Protein AF-A0A3D1RRT4-F1 (afdb_monomer_lite)

Sequence (350 aa):
MERELDARLGFDNRVLDKLKAMGFDIILRPGYNTGSNTVYLAEYGKTIRDYNVKYLIFGDTQLNGAPDRLGWIEEPIKKYGLTVGIIETASQLQYIKQKGLDEVMESTGYPINRVYSSTNDEYVTSSQERYYRWVRGTIDRGIRILYVVPFKDQKVNYAENMNNTLAMIKNYHNTMQDKGYDVKAGLPDLSARMPGSAHGLMVSLSLLLGGMLYLIYLLKPNRRVITGLLAAGAIICLGLNLGLHADWSKVYALAAAILYPSFSSLLLLLYLKQNRGKPFLVQLLTSLAIILGINAIGMYTVVTSLADIRYIMNVDVFSGVKVAFLAPLLLFVVNYLCCFAEAGGFKKNL

Radius of gyration: 27.58 Å; chains: 1; bounding box: 69×47×87 Å

Secondary structure (DSSP, 8-state):
------------HHHHHHHHHTTPPPEE-PPP---S--TTHHHHHHHHHHTT--EEE--SSB-TTTTT--HHHHHHHHHHTPEEEEEBPTTSSSB---BTHHHHHHHHT--EEEEEEGGGGTT---HHHHHHHHHHHHHHS---EEEPPPP--TTS-HHHHHHHHHHHHHHHHHHHHHTT--SSSPPP--------HHHHHHHHHHHHHHHHHHHHHHH---HHHHHHHHHHHHHHHHIIIII--S--HHHHHHHHHHHHHHHHHHHHHHHHHHTTTS-HHHHHHHHHHHHHHHHHHHHHHHHHHT-SHHHHTTSS--TTHHHHHHHHHHHHHHHHHHHHGGGTTGGG--

pLDDT: mean 90.31, std 10.64, range [34.91, 98.44]

Foldseek 3Di:
DPPDAPAQLDDDVVVLVVCVVVVDADEDARADGPDPDPPSLLVVLVVCVVRVHAEYEYDDQEDYPFPPPCCSPLVSCQVSVHEYEFEADLVNFAGRHHGNPVVSCVSNLNSYFYEYECVSVLVPQDLVVSLVVVVCCCPVVVHDHYHYDFHDRVVDDRVVSNVSSVVSVVVSVVVCVVVPDDPPDDDDRDDSDDDALVLQLVLQLVLLVLQLVLCCLQPVDDPVVSVVSNVVSNVVSCCVRVVDPDQCLLVSLLSLLQRQLLSLLLVLLLCCLVPVPDDPVVNVVVNCCSNCVSVVVSVVSNCSSQVHPCVSNSVDDNPSVVVSVPNSVVSSVSSNCSSCVVVPPPVPPD

Structure (mmCIF, N/CA/C/O backbone):
data_AF-A0A3D1RRT4-F1
#
_entry.id   AF-A0A3D1RRT4-F1
#
loop_
_atom_site.group_PDB
_atom_site.id
_atom_site.type_symbol
_atom_site.label_atom_id
_atom_site.label_alt_id
_atom_site.label_comp_id
_atom_site.label_asym_id
_atom_site.label_entity_id
_atom_site.label_seq_id
_atom_site.pdbx_PDB_ins_code
_atom_site.Cartn_x
_atom_site.Cartn_y
_atom_site.Cartn_z
_atom_site.occupancy
_atom_site.B_iso_or_equiv
_atom_site.auth_seq_id
_atom_site.auth_comp_id
_atom_site.auth_asym_id
_atom_site.auth_atom_id
_atom_site.pdbx_PDB_model_num
ATOM 1 N N . MET A 1 1 ? 0.093 -5.594 -49.363 1.00 44.16 1 MET A N 1
ATOM 2 C CA . MET A 1 1 ? 0.909 -5.047 -48.262 1.00 44.16 1 MET A CA 1
ATOM 3 C C . MET A 1 1 ? 0.939 -6.130 -47.203 1.00 44.16 1 MET A C 1
ATOM 5 O O . MET A 1 1 ? -0.041 -6.284 -46.482 1.00 44.16 1 MET A O 1
ATOM 9 N N . GLU A 1 2 ? 1.958 -6.989 -47.226 1.00 45.09 2 GLU A N 1
ATOM 10 C CA . GLU A 1 2 ? 2.163 -7.928 -46.122 1.00 45.09 2 GLU A CA 1
ATOM 11 C C . GLU A 1 2 ? 2.348 -7.091 -44.859 1.00 45.09 2 GLU A C 1
ATOM 13 O O . GLU A 1 2 ? 3.160 -6.168 -44.827 1.00 45.09 2 GLU A O 1
ATOM 18 N N . ARG A 1 3 ? 1.507 -7.334 -43.854 1.00 53.16 3 ARG A N 1
ATOM 19 C CA . ARG A 1 3 ? 1.687 -6.743 -42.532 1.00 53.16 3 ARG A CA 1
ATOM 20 C C . ARG A 1 3 ? 2.967 -7.364 -41.987 1.00 53.16 3 ARG A C 1
ATOM 22 O O . ARG A 1 3 ? 2.935 -8.522 -41.579 1.00 53.16 3 ARG A O 1
ATOM 29 N N . GLU A 1 4 ? 4.078 -6.633 -42.032 1.00 54.69 4 GLU A N 1
ATOM 30 C CA . GLU A 1 4 ? 5.276 -7.033 -41.300 1.00 54.69 4 GLU A CA 1
ATOM 31 C C . GLU A 1 4 ? 4.868 -7.261 -39.844 1.00 54.69 4 GLU A C 1
ATOM 33 O O . GLU A 1 4 ? 4.267 -6.398 -39.195 1.00 54.69 4 GLU A O 1
ATOM 38 N N . LEU A 1 5 ? 5.089 -8.483 -39.369 1.00 60.59 5 LEU A N 1
ATOM 39 C CA . LEU A 1 5 ? 4.790 -8.844 -37.998 1.00 60.59 5 LEU A CA 1
ATOM 40 C C . LEU A 1 5 ? 5.834 -8.135 -37.130 1.00 60.59 5 LEU A C 1
ATOM 42 O O . LEU A 1 5 ? 7.018 -8.452 -37.228 1.00 60.59 5 LEU A O 1
ATOM 46 N N . ASP A 1 6 ? 5.410 -7.180 -36.299 1.00 66.31 6 ASP A N 1
ATOM 47 C CA . ASP A 1 6 ? 6.271 -6.541 -35.294 1.00 66.31 6 ASP A CA 1
ATOM 48 C C . ASP A 1 6 ? 6.601 -7.562 -34.190 1.00 66.31 6 ASP A C 1
ATOM 50 O O . ASP A 1 6 ? 5.990 -7.608 -33.119 1.00 66.31 6 ASP A O 1
ATOM 54 N N . ALA A 1 7 ? 7.505 -8.488 -34.513 1.00 74.06 7 ALA A N 1
ATOM 55 C CA . ALA A 1 7 ? 7.893 -9.593 -33.658 1.00 74.06 7 ALA A CA 1
ATOM 56 C C . ALA A 1 7 ? 8.927 -9.108 -32.634 1.00 74.06 7 ALA A C 1
ATOM 58 O O . ALA A 1 7 ? 10.123 -9.003 -32.910 1.00 74.06 7 ALA A O 1
ATOM 59 N N . ARG A 1 8 ? 8.466 -8.849 -31.409 1.00 82.19 8 ARG A N 1
ATOM 60 C CA . ARG A 1 8 ? 9.316 -8.462 -30.274 1.00 82.19 8 ARG A CA 1
ATOM 61 C C . ARG A 1 8 ? 10.072 -9.682 -29.734 1.00 82.19 8 ARG A C 1
ATOM 63 O O . ARG A 1 8 ? 9.626 -10.328 -28.790 1.00 82.19 8 ARG A O 1
ATOM 70 N N . LEU A 1 9 ? 11.180 -10.036 -30.386 1.00 82.38 9 LEU A N 1
ATOM 71 C CA . LEU A 1 9 ? 11.951 -11.268 -30.134 1.00 82.38 9 LEU A CA 1
ATOM 72 C C . LEU A 1 9 ? 13.174 -11.085 -29.218 1.00 82.38 9 LEU A C 1
ATOM 74 O O . LEU A 1 9 ? 13.838 -12.060 -28.888 1.00 82.38 9 LEU A O 1
ATOM 78 N N . GLY A 1 10 ? 13.507 -9.861 -28.813 1.00 86.69 10 GLY A N 1
ATOM 79 C CA . GLY A 1 10 ? 14.697 -9.603 -28.003 1.00 86.69 10 GLY A CA 1
ATOM 80 C C . GLY A 1 10 ? 15.066 -8.127 -27.953 1.00 86.69 10 GLY A C 1
ATOM 81 O O . GLY A 1 10 ? 14.267 -7.264 -28.319 1.00 86.69 10 GLY A O 1
ATOM 82 N N . PHE A 1 11 ? 16.281 -7.845 -27.491 1.00 90.69 11 PHE A N 1
ATOM 83 C CA . PHE A 1 11 ? 16.840 -6.497 -27.410 1.00 90.69 11 PHE A CA 1
ATOM 84 C C . PHE A 1 11 ? 18.007 -6.347 -28.397 1.00 90.69 11 PHE A C 1
ATOM 86 O O . PHE A 1 11 ? 18.765 -7.291 -28.606 1.00 90.69 11 PHE A O 1
ATOM 93 N N . ASP A 1 12 ? 18.170 -5.167 -29.004 1.00 92.19 12 ASP A N 1
ATOM 94 C CA . ASP A 1 12 ? 19.320 -4.893 -29.877 1.00 92.19 12 ASP A CA 1
ATOM 95 C C . ASP A 1 12 ? 20.585 -4.704 -29.026 1.00 92.19 12 ASP A C 1
ATOM 97 O O . ASP A 1 12 ? 20.764 -3.669 -28.376 1.00 92.19 12 ASP A O 1
ATOM 101 N N . ASN A 1 13 ? 21.479 -5.696 -29.055 1.00 91.81 13 ASN A N 1
ATOM 102 C CA . ASN A 1 13 ? 22.731 -5.675 -28.296 1.00 91.81 13 ASN A CA 1
ATOM 103 C C . ASN A 1 13 ? 23.596 -4.450 -28.620 1.00 91.81 13 ASN A C 1
ATOM 105 O O . ASN A 1 13 ? 24.243 -3.924 -27.726 1.00 91.81 13 ASN A O 1
ATOM 109 N N . ARG A 1 14 ? 23.541 -3.904 -29.845 1.00 95.00 14 ARG A N 1
ATOM 110 C CA . ARG A 1 14 ? 24.302 -2.690 -30.195 1.00 95.00 14 ARG A CA 1
ATOM 111 C C . ARG A 1 14 ? 23.820 -1.480 -29.401 1.00 95.00 14 ARG A C 1
ATOM 113 O O . ARG A 1 14 ? 24.618 -0.625 -29.019 1.00 95.00 14 ARG A O 1
ATOM 120 N N . VAL A 1 15 ? 22.511 -1.397 -29.151 1.00 95.06 15 VAL A N 1
ATOM 121 C CA . VAL A 1 15 ? 21.917 -0.334 -28.331 1.00 95.06 15 VAL A CA 1
ATOM 122 C C . VAL A 1 15 ? 22.293 -0.538 -26.868 1.00 95.06 15 VAL A C 1
ATOM 124 O O . VAL A 1 15 ? 22.709 0.418 -26.216 1.00 95.06 15 VAL A O 1
ATOM 127 N N . LEU A 1 16 ? 22.198 -1.771 -26.365 1.00 95.50 16 LEU A N 1
ATOM 128 C CA . LEU A 1 16 ? 22.562 -2.088 -24.984 1.00 95.50 16 LEU A CA 1
ATOM 129 C C . LEU A 1 16 ? 24.049 -1.823 -24.706 1.00 95.50 16 LEU A C 1
ATOM 131 O O . LEU A 1 16 ? 24.376 -1.189 -23.705 1.00 95.50 16 LEU A O 1
ATOM 135 N N . ASP A 1 17 ? 24.939 -2.226 -25.613 1.00 96.38 17 ASP A N 1
ATOM 136 C CA . ASP A 1 17 ? 26.381 -1.981 -25.522 1.00 96.38 17 ASP A CA 1
ATOM 137 C C . ASP A 1 17 ? 26.686 -0.485 -25.505 1.00 96.38 17 ASP A C 1
ATOM 139 O O . ASP A 1 17 ? 27.471 -0.018 -24.680 1.00 96.38 17 ASP A O 1
ATOM 143 N N . LYS A 1 18 ? 26.010 0.292 -26.362 1.00 97.38 18 LYS A N 1
ATOM 144 C CA . LYS A 1 18 ? 26.149 1.750 -26.389 1.00 97.38 18 LYS A CA 1
ATOM 145 C C . LYS A 1 18 ? 25.689 2.389 -25.077 1.00 97.38 18 LYS A C 1
ATOM 147 O O . LYS A 1 18 ? 26.399 3.235 -24.541 1.00 97.38 18 LYS A O 1
ATOM 152 N N . LEU A 1 19 ? 24.532 1.990 -24.546 1.00 95.69 19 LEU A N 1
ATOM 153 C CA . LEU A 1 19 ? 24.009 2.513 -23.278 1.00 95.69 19 LEU A CA 1
ATOM 154 C C . LEU A 1 19 ? 24.929 2.165 -22.102 1.00 95.69 19 LEU A C 1
ATOM 156 O O . LEU A 1 19 ? 25.250 3.040 -21.296 1.00 95.69 19 LEU A O 1
ATOM 160 N N . LYS A 1 20 ? 25.419 0.923 -22.048 1.00 94.12 20 LYS A N 1
ATOM 161 C CA . LYS A 1 20 ? 26.374 0.469 -21.032 1.00 94.12 20 LYS A CA 1
ATOM 162 C C . LYS A 1 20 ? 27.698 1.230 -21.125 1.00 94.12 20 LYS A C 1
ATOM 164 O O . LYS A 1 20 ? 28.212 1.674 -20.103 1.00 94.12 20 LYS A O 1
ATOM 169 N N . ALA A 1 21 ? 28.223 1.447 -22.334 1.00 95.94 21 ALA A N 1
ATOM 170 C CA . ALA A 1 21 ? 29.438 2.236 -22.558 1.00 95.94 21 ALA A CA 1
ATOM 171 C C . ALA A 1 21 ? 29.279 3.711 -22.143 1.00 95.94 21 ALA A C 1
ATOM 173 O O . ALA A 1 21 ? 30.249 4.344 -21.735 1.00 95.94 21 ALA A O 1
ATOM 174 N N . MET A 1 22 ? 28.058 4.250 -22.204 1.00 95.81 22 MET A N 1
ATOM 175 C CA . MET A 1 22 ? 27.717 5.587 -21.705 1.00 95.81 22 MET A CA 1
ATOM 176 C C . MET A 1 22 ? 27.487 5.634 -20.182 1.00 95.81 22 MET A C 1
ATOM 178 O O . MET A 1 22 ? 27.236 6.711 -19.644 1.00 95.81 22 MET A O 1
ATOM 182 N N . GLY A 1 23 ? 27.577 4.497 -19.484 1.00 92.38 23 GLY A N 1
ATOM 183 C CA . GLY A 1 23 ? 27.415 4.405 -18.032 1.00 92.38 23 GLY A CA 1
ATOM 184 C C . GLY A 1 23 ? 25.964 4.379 -17.546 1.00 92.38 23 GLY A C 1
ATOM 185 O O . GLY A 1 23 ? 25.726 4.651 -16.372 1.00 92.38 23 GLY A O 1
ATOM 186 N N . PHE A 1 24 ? 24.993 4.080 -18.417 1.00 92.25 24 PHE A N 1
ATOM 187 C CA . PHE A 1 24 ? 23.599 3.915 -17.998 1.00 92.25 24 PHE A CA 1
ATOM 188 C C . PHE A 1 24 ? 23.357 2.545 -17.362 1.00 92.25 24 PHE A C 1
ATOM 190 O O . PHE A 1 24 ? 23.770 1.516 -17.901 1.00 92.25 24 PHE A O 1
ATOM 197 N N . ASP A 1 25 ? 22.581 2.536 -16.279 1.00 91.62 25 ASP A N 1
ATOM 198 C CA . ASP A 1 25 ? 21.924 1.326 -15.792 1.00 91.62 25 ASP A CA 1
ATOM 199 C C . ASP A 1 25 ? 20.762 0.947 -16.718 1.00 91.62 25 ASP A C 1
ATOM 201 O O . ASP A 1 25 ? 19.970 1.793 -17.145 1.00 91.62 25 ASP A O 1
ATOM 205 N N . ILE A 1 26 ? 20.646 -0.344 -17.024 1.00 94.12 26 ILE A N 1
ATOM 206 C CA . ILE A 1 26 ? 19.655 -0.859 -17.970 1.00 94.12 26 ILE A CA 1
ATOM 207 C C . ILE A 1 26 ? 18.466 -1.447 -17.205 1.00 94.12 26 ILE A C 1
ATOM 209 O O . ILE A 1 26 ? 18.611 -2.370 -16.403 1.00 94.12 26 ILE A O 1
ATOM 213 N N . ILE A 1 27 ? 17.272 -0.935 -17.513 1.00 94.50 27 ILE A N 1
ATOM 214 C CA . ILE A 1 27 ? 15.986 -1.537 -17.143 1.00 94.50 27 ILE A CA 1
ATOM 215 C C . ILE A 1 27 ? 15.430 -2.223 -18.385 1.00 94.50 27 ILE A C 1
ATOM 217 O O . ILE A 1 27 ? 15.179 -1.561 -19.395 1.00 94.50 27 ILE A O 1
ATOM 221 N N . LEU A 1 28 ? 15.225 -3.539 -18.329 1.00 94.62 28 LEU A N 1
ATOM 222 C CA . LEU A 1 28 ? 14.657 -4.252 -19.471 1.00 94.62 28 LEU A CA 1
ATOM 223 C C . LEU A 1 28 ? 13.133 -4.139 -19.473 1.00 94.62 28 LEU A C 1
ATOM 225 O O . LEU A 1 28 ? 12.473 -4.269 -18.440 1.00 94.62 28 LEU A O 1
ATOM 229 N N . ARG A 1 29 ? 12.578 -3.956 -20.673 1.00 93.12 29 ARG A N 1
ATOM 230 C CA . ARG A 1 29 ? 11.135 -3.960 -20.927 1.00 93.12 29 ARG A CA 1
ATOM 231 C C . ARG A 1 29 ? 10.775 -5.025 -21.961 1.00 93.12 29 ARG A C 1
ATOM 233 O O . ARG A 1 29 ? 10.661 -4.688 -23.139 1.00 93.12 29 ARG A O 1
ATOM 240 N N . PRO A 1 30 ? 10.668 -6.309 -21.564 1.00 91.38 30 PRO A N 1
ATOM 241 C CA . PRO A 1 30 ? 10.311 -7.380 -22.487 1.00 91.38 30 PRO A CA 1
ATOM 242 C C . PRO A 1 30 ? 8.947 -7.111 -23.124 1.00 91.38 30 PRO A C 1
ATOM 244 O O . PRO A 1 30 ? 7.989 -6.754 -22.434 1.00 91.38 30 PRO A O 1
ATOM 247 N N . GLY A 1 31 ? 8.882 -7.264 -24.444 1.00 87.12 31 GLY A N 1
ATOM 248 C CA . GLY A 1 31 ? 7.655 -7.103 -25.208 1.00 87.12 31 GLY A CA 1
ATOM 249 C C . GLY A 1 31 ? 6.867 -8.403 -25.307 1.00 87.12 31 GLY A C 1
ATOM 250 O O . GLY A 1 31 ? 7.440 -9.493 -25.320 1.00 87.12 31 GLY A O 1
ATOM 251 N N . TYR A 1 32 ? 5.552 -8.284 -25.416 1.00 88.44 32 TYR A N 1
ATOM 252 C CA . TYR A 1 32 ? 4.673 -9.386 -25.764 1.00 88.44 32 TYR A CA 1
ATOM 253 C C . TYR A 1 32 ? 4.794 -9.738 -27.251 1.00 88.44 32 TYR A C 1
ATOM 255 O O . TYR A 1 32 ? 4.869 -8.857 -28.109 1.00 88.44 32 TYR A O 1
ATOM 263 N N . ASN A 1 33 ? 4.775 -11.034 -27.546 1.00 85.44 33 ASN A N 1
ATOM 264 C CA . ASN A 1 33 ? 4.777 -11.596 -28.884 1.00 85.44 33 ASN A CA 1
ATOM 265 C C . ASN A 1 33 ? 3.659 -12.645 -29.008 1.00 85.44 33 ASN A C 1
ATOM 267 O O . ASN A 1 33 ? 3.463 -13.475 -28.122 1.00 85.44 33 ASN A O 1
ATOM 271 N N . THR A 1 34 ? 2.924 -12.615 -30.119 1.00 81.69 34 THR A N 1
ATOM 272 C CA . THR A 1 34 ? 1.836 -13.561 -30.420 1.00 81.69 34 THR 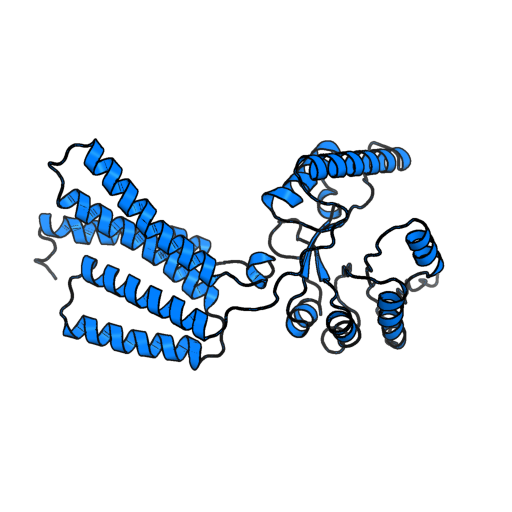A CA 1
ATOM 273 C C . THR A 1 34 ? 2.320 -14.872 -31.048 1.00 81.69 34 THR A C 1
ATOM 275 O O . THR A 1 34 ? 1.517 -15.781 -31.260 1.00 81.69 34 THR A O 1
ATOM 278 N N . GLY A 1 35 ? 3.610 -14.977 -31.372 1.00 79.75 35 GLY A N 1
ATOM 279 C CA . GLY A 1 35 ? 4.213 -16.150 -31.992 1.00 79.75 35 GLY A CA 1
ATOM 280 C C . GLY A 1 35 ? 4.186 -17.389 -31.094 1.00 79.75 35 GLY A C 1
ATOM 281 O O . GLY A 1 35 ? 4.338 -17.312 -29.878 1.00 79.75 35 GLY A O 1
ATOM 282 N N . SER A 1 36 ? 4.036 -18.562 -31.712 1.00 78.56 36 SER A N 1
ATOM 283 C CA . SER A 1 36 ? 4.038 -19.857 -31.016 1.00 78.56 36 SER A CA 1
ATOM 284 C C . SER A 1 36 ? 5.435 -20.329 -30.597 1.00 78.56 36 SER A C 1
ATOM 286 O O . SER A 1 36 ? 5.560 -21.159 -29.697 1.00 78.56 36 SER A O 1
ATOM 288 N N . ASN A 1 37 ? 6.491 -19.816 -31.238 1.00 82.38 37 ASN A N 1
ATOM 289 C CA . ASN A 1 37 ? 7.872 -20.151 -30.908 1.00 82.38 37 ASN A CA 1
ATOM 290 C C . ASN A 1 37 ? 8.365 -19.310 -29.723 1.00 82.38 37 ASN A C 1
ATOM 292 O O . ASN A 1 37 ? 8.536 -18.100 -29.840 1.00 82.38 37 ASN A O 1
ATOM 296 N N . THR A 1 38 ? 8.653 -19.972 -28.605 1.00 83.56 38 THR A N 1
ATOM 297 C CA . THR A 1 38 ? 9.102 -19.342 -27.357 1.00 83.56 38 THR A CA 1
ATOM 298 C C . THR A 1 38 ? 10.594 -19.525 -27.078 1.00 83.56 38 THR A C 1
ATOM 300 O O . THR A 1 38 ? 11.057 -19.145 -26.006 1.00 83.56 38 THR A O 1
ATOM 303 N N . VAL A 1 39 ? 11.368 -20.108 -28.004 1.00 84.69 39 VAL A N 1
ATOM 304 C CA . VAL A 1 39 ? 12.802 -20.404 -27.798 1.00 84.69 39 VAL A CA 1
ATOM 305 C C . VAL A 1 39 ? 13.602 -19.134 -27.496 1.00 84.69 39 VAL A C 1
ATOM 307 O O . VAL A 1 39 ? 14.500 -19.155 -26.657 1.00 84.69 39 VAL A O 1
ATOM 310 N N . TYR A 1 40 ? 13.224 -18.007 -28.105 1.00 87.00 40 TYR A N 1
ATOM 311 C CA . TYR A 1 40 ? 13.874 -16.713 -27.887 1.00 87.00 40 TYR A CA 1
ATOM 312 C C . TYR A 1 40 ? 13.778 -16.215 -26.435 1.00 87.00 40 TYR A C 1
ATOM 314 O O . TYR A 1 40 ? 14.608 -15.418 -26.015 1.00 87.00 40 TYR A O 1
ATOM 322 N N . LEU A 1 41 ? 12.812 -16.686 -25.631 1.00 87.06 41 LEU A N 1
ATOM 323 C CA . LEU A 1 41 ? 12.658 -16.240 -24.240 1.00 87.06 41 LEU A CA 1
ATOM 324 C C . LEU A 1 41 ? 13.885 -16.582 -23.380 1.00 87.06 41 LEU A C 1
ATOM 326 O O . LEU A 1 41 ? 14.183 -15.867 -22.424 1.00 87.06 41 LEU A O 1
ATOM 330 N N . ALA A 1 42 ? 14.631 -17.630 -23.747 1.00 84.56 42 ALA A N 1
ATOM 331 C CA . ALA A 1 42 ? 15.878 -17.995 -23.080 1.00 84.56 42 ALA A CA 1
ATOM 332 C C . ALA A 1 42 ? 16.981 -16.929 -23.248 1.00 84.56 42 ALA A C 1
ATOM 334 O O . ALA A 1 42 ? 17.863 -16.814 -22.392 1.00 84.56 42 ALA A O 1
ATOM 335 N N . GLU A 1 43 ? 16.921 -16.110 -24.306 1.00 87.81 43 GLU A N 1
ATOM 336 C CA . GLU A 1 43 ? 17.870 -15.014 -24.540 1.00 87.81 43 GLU A CA 1
ATOM 337 C C . GLU A 1 43 ? 17.774 -13.944 -23.442 1.00 87.81 43 GLU A C 1
ATOM 339 O O . GLU A 1 43 ? 18.790 -13.363 -23.063 1.00 87.81 43 GLU A O 1
ATOM 344 N N . TYR A 1 44 ? 16.590 -13.724 -22.853 1.00 89.94 44 TYR A N 1
ATOM 345 C CA . TYR A 1 44 ? 16.414 -12.707 -21.814 1.00 89.94 44 TYR A CA 1
ATOM 346 C C . TYR A 1 44 ? 17.285 -12.965 -20.586 1.00 89.94 44 TYR A C 1
ATOM 348 O O . TYR A 1 44 ? 17.901 -12.034 -20.070 1.00 89.94 44 TYR A O 1
ATOM 356 N N . GLY A 1 45 ? 17.404 -14.223 -20.149 1.00 90.44 45 GLY A N 1
ATOM 357 C CA . GLY A 1 45 ? 18.282 -14.588 -19.035 1.00 90.44 45 GLY A CA 1
ATOM 358 C C . GLY A 1 45 ? 19.756 -14.285 -19.326 1.00 90.44 45 GLY A C 1
ATOM 359 O O . GLY A 1 45 ? 20.491 -13.847 -18.438 1.00 90.44 45 GLY A O 1
ATOM 360 N N . LYS A 1 46 ? 20.186 -14.462 -20.583 1.00 91.25 46 LYS A N 1
ATOM 361 C CA . LYS A 1 46 ? 21.527 -14.080 -21.040 1.00 91.25 46 LYS A CA 1
ATOM 362 C C . LYS A 1 46 ? 21.705 -12.562 -20.997 1.00 91.25 46 LYS A C 1
ATOM 364 O O . LYS A 1 46 ? 22.665 -12.105 -20.384 1.00 91.25 46 LYS A O 1
ATOM 369 N N . THR A 1 47 ? 20.769 -11.791 -21.552 1.00 93.69 47 THR A N 1
ATOM 370 C CA . THR A 1 47 ? 20.815 -10.320 -21.510 1.00 93.69 47 THR A CA 1
ATOM 371 C C . THR A 1 47 ? 20.852 -9.798 -20.072 1.00 93.69 47 THR A C 1
ATOM 373 O O . THR A 1 47 ? 21.666 -8.937 -19.752 1.00 93.69 47 THR A O 1
ATOM 376 N N . ILE A 1 48 ? 20.025 -10.347 -19.178 1.00 94.94 48 ILE A N 1
ATOM 377 C CA . ILE A 1 48 ? 19.991 -9.949 -17.764 1.00 94.94 48 ILE A CA 1
ATOM 378 C C . ILE A 1 48 ? 21.376 -10.082 -17.128 1.00 94.94 48 ILE A C 1
ATOM 380 O O . ILE A 1 48 ? 21.863 -9.144 -16.497 1.00 94.94 48 ILE A O 1
ATOM 384 N N . ARG A 1 49 ? 22.035 -11.225 -17.339 1.00 93.94 49 ARG A N 1
ATOM 385 C CA . ARG A 1 49 ? 23.370 -11.493 -16.804 1.00 93.94 49 ARG A CA 1
ATOM 386 C C . ARG A 1 49 ? 24.438 -10.602 -17.442 1.00 93.94 49 ARG A C 1
ATOM 388 O O . ARG A 1 49 ? 25.205 -9.968 -16.725 1.00 93.94 49 ARG A O 1
ATOM 395 N N . ASP A 1 50 ? 24.500 -10.556 -18.770 1.00 94.12 50 ASP A N 1
ATOM 396 C CA . ASP A 1 50 ? 25.594 -9.905 -19.504 1.00 94.12 50 ASP A CA 1
ATOM 397 C C . ASP A 1 50 ? 25.582 -8.368 -19.305 1.00 94.12 50 ASP A C 1
ATOM 399 O O . ASP A 1 50 ? 26.630 -7.705 -19.300 1.00 94.12 50 ASP A O 1
ATOM 403 N N . TYR A 1 51 ? 24.399 -7.795 -19.052 1.00 94.69 51 TYR A N 1
ATOM 404 C CA . TYR A 1 51 ? 24.204 -6.366 -18.784 1.00 94.69 51 TYR A CA 1
ATOM 405 C C . TYR A 1 51 ? 23.975 -6.023 -17.304 1.00 94.69 51 TYR A C 1
ATOM 407 O O . TYR A 1 51 ? 23.764 -4.853 -16.999 1.00 94.69 51 TYR A O 1
ATOM 415 N N . ASN A 1 52 ? 24.076 -6.995 -16.386 1.00 93.31 52 ASN A N 1
ATOM 416 C CA . ASN A 1 52 ? 23.859 -6.806 -14.942 1.00 93.31 52 ASN A CA 1
ATOM 417 C C . ASN A 1 52 ? 22.534 -6.083 -14.627 1.00 93.31 52 ASN A C 1
ATOM 419 O O . ASN A 1 52 ? 22.480 -5.130 -13.846 1.00 93.31 52 ASN A O 1
ATOM 423 N N . VAL A 1 53 ? 21.466 -6.508 -15.300 1.00 95.06 53 VAL A N 1
ATOM 424 C CA . VAL A 1 53 ? 20.136 -5.911 -15.165 1.00 95.06 53 VAL A CA 1
ATOM 425 C C . VAL A 1 53 ? 19.597 -6.215 -13.779 1.00 95.06 53 VAL A C 1
ATOM 427 O O . VAL A 1 53 ? 19.623 -7.361 -13.342 1.00 95.06 53 VAL A O 1
ATOM 430 N N . LYS A 1 54 ? 19.067 -5.188 -13.114 1.00 93.56 54 LYS A N 1
ATOM 431 C CA . LYS A 1 54 ? 18.459 -5.302 -11.779 1.00 93.56 54 LYS A CA 1
ATOM 432 C C . LYS A 1 54 ? 16.945 -5.137 -11.797 1.00 93.56 54 LYS A C 1
ATOM 434 O O . LYS A 1 54 ? 16.269 -5.580 -10.875 1.00 93.56 54 LYS A O 1
ATOM 439 N N . TYR A 1 55 ? 16.410 -4.493 -12.834 1.00 94.69 55 TYR A N 1
ATOM 440 C CA . TYR A 1 55 ? 15.018 -4.058 -12.877 1.00 94.69 55 TYR A CA 1
ATOM 441 C C . TYR A 1 55 ? 14.341 -4.472 -14.182 1.00 94.69 55 TYR A C 1
ATOM 443 O O . TYR A 1 55 ? 14.927 -4.375 -15.264 1.00 94.69 55 TYR A O 1
ATOM 451 N N . LEU A 1 56 ? 13.082 -4.887 -14.071 1.00 95.12 56 LEU A N 1
ATOM 452 C CA . LEU A 1 56 ? 12.223 -5.275 -15.187 1.00 95.12 56 LEU A CA 1
ATOM 453 C C . LEU A 1 56 ? 10.946 -4.444 -15.164 1.00 95.12 56 LEU A C 1
ATOM 455 O O . LEU A 1 56 ? 10.383 -4.242 -14.100 1.00 95.12 56 LEU A O 1
ATOM 459 N N . ILE A 1 57 ? 10.448 -3.992 -16.310 1.00 95.12 57 ILE A N 1
ATOM 460 C CA . ILE A 1 57 ? 9.119 -3.368 -16.409 1.00 95.12 57 ILE A CA 1
ATOM 461 C C . ILE A 1 57 ? 8.385 -4.027 -17.565 1.00 95.12 57 ILE A C 1
ATOM 463 O O . ILE A 1 57 ? 8.876 -3.996 -18.685 1.00 95.12 57 ILE A O 1
ATOM 467 N N . PHE A 1 58 ? 7.199 -4.583 -17.344 1.00 92.81 58 PHE A N 1
ATOM 468 C CA . PHE A 1 58 ? 6.395 -5.121 -18.442 1.00 92.81 58 PHE A CA 1
ATOM 469 C C . PHE A 1 58 ? 5.474 -4.036 -18.988 1.00 92.81 58 PHE A C 1
ATOM 471 O O . PHE A 1 58 ? 4.858 -3.280 -18.239 1.00 92.81 58 PHE A O 1
ATOM 478 N N . GLY A 1 59 ? 5.417 -3.913 -20.313 1.00 78.44 59 GLY A N 1
ATOM 479 C CA . GLY A 1 59 ? 4.725 -2.804 -20.969 1.00 78.44 59 GLY A CA 1
ATOM 480 C C . GLY A 1 59 ? 3.405 -3.146 -21.642 1.00 78.44 59 GLY A C 1
ATOM 481 O O . GLY A 1 59 ? 2.655 -2.229 -21.961 1.00 78.44 59 GLY A O 1
ATOM 482 N N . ASP A 1 60 ? 3.157 -4.427 -21.892 1.00 85.38 60 ASP A N 1
ATOM 483 C CA . ASP A 1 60 ? 2.038 -4.905 -22.701 1.00 85.38 60 ASP A CA 1
ATOM 484 C C . ASP A 1 60 ? 0.921 -5.475 -21.820 1.00 85.38 60 ASP A C 1
ATOM 486 O O . ASP A 1 60 ? 1.054 -5.566 -20.605 1.00 85.38 60 ASP A O 1
ATOM 490 N N . THR A 1 61 ? -0.208 -5.854 -22.412 1.00 88.38 61 THR A N 1
ATOM 491 C CA . THR A 1 61 ? -1.377 -6.360 -21.669 1.00 88.38 61 THR A CA 1
ATOM 492 C C . THR A 1 61 ? -1.181 -7.766 -21.091 1.00 88.38 61 THR A C 1
ATOM 494 O O . THR A 1 61 ? -1.986 -8.211 -20.272 1.00 88.38 61 THR A O 1
ATOM 497 N N . GLN A 1 62 ? -0.130 -8.479 -21.502 1.00 91.69 62 GLN A N 1
ATOM 498 C CA . GLN A 1 62 ? 0.180 -9.829 -21.041 1.00 91.69 62 GLN A CA 1
ATOM 499 C C . GLN A 1 62 ? 1.663 -10.168 -21.188 1.00 91.69 62 GLN A C 1
ATOM 501 O O . GLN A 1 62 ? 2.356 -9.614 -22.042 1.00 91.69 62 GLN A O 1
ATOM 506 N N . LEU A 1 63 ? 2.131 -11.113 -20.376 1.00 92.50 63 LEU A N 1
ATOM 507 C CA . LEU A 1 63 ? 3.464 -11.696 -20.486 1.00 92.50 63 LEU A CA 1
ATOM 508 C C . LEU A 1 63 ? 3.468 -12.843 -21.508 1.00 92.50 63 LEU A C 1
ATOM 510 O O . LEU A 1 63 ? 2.459 -13.517 -21.734 1.00 92.50 63 LEU A O 1
ATOM 514 N N . ASN A 1 64 ? 4.627 -13.095 -22.119 1.00 89.88 64 ASN A N 1
ATOM 515 C CA . ASN A 1 64 ? 4.801 -14.247 -23.003 1.00 89.88 64 ASN A CA 1
ATOM 516 C C . ASN A 1 64 ? 4.599 -15.552 -22.223 1.00 89.88 64 ASN A C 1
ATOM 518 O O . ASN A 1 64 ? 5.140 -15.711 -21.130 1.00 89.88 64 ASN A O 1
ATOM 522 N N . GLY A 1 65 ? 3.822 -16.477 -22.791 1.00 87.25 65 GLY A N 1
ATOM 523 C CA . GLY A 1 65 ? 3.512 -17.764 -22.163 1.00 87.25 65 GLY A CA 1
ATOM 524 C C . GLY A 1 65 ? 2.453 -17.717 -21.055 1.00 87.25 65 GLY A C 1
ATOM 525 O O . GLY A 1 65 ? 2.149 -18.761 -20.487 1.00 87.25 65 GLY A O 1
ATOM 526 N N . ALA A 1 66 ? 1.866 -16.554 -20.754 1.00 88.75 66 ALA A N 1
ATOM 527 C CA . ALA A 1 66 ? 0.900 -16.425 -19.668 1.00 88.75 66 ALA A CA 1
ATOM 528 C C . ALA A 1 66 ? -0.432 -17.178 -19.925 1.00 88.75 66 ALA A C 1
ATOM 530 O O . ALA A 1 66 ? -1.001 -17.081 -21.022 1.00 88.75 66 ALA A O 1
ATOM 531 N N . PRO A 1 67 ? -1.011 -17.830 -18.898 1.00 82.00 67 PRO A N 1
ATOM 532 C CA . PRO A 1 67 ? -0.534 -17.874 -17.509 1.00 82.00 67 PRO A CA 1
ATOM 533 C C . PRO A 1 67 ? 0.406 -19.060 -17.213 1.00 82.00 67 PRO A C 1
ATOM 535 O O . PRO A 1 67 ? 1.072 -19.066 -16.189 1.00 82.00 67 PRO A O 1
ATOM 538 N N . ASP A 1 68 ? 0.501 -20.047 -18.107 1.00 84.88 68 ASP A N 1
ATOM 539 C CA . ASP A 1 68 ? 1.019 -21.377 -17.752 1.00 84.88 68 ASP A CA 1
ATOM 540 C C . ASP A 1 68 ? 2.542 -21.542 -17.902 1.00 84.88 68 ASP A C 1
ATOM 542 O O . ASP A 1 68 ? 3.131 -22.479 -17.365 1.00 84.88 68 ASP A O 1
ATOM 546 N N . ARG A 1 69 ? 3.204 -20.681 -18.682 1.00 89.25 69 ARG A N 1
ATOM 547 C CA . ARG A 1 69 ? 4.626 -20.815 -19.047 1.00 89.25 69 ARG A CA 1
ATOM 548 C C . ARG A 1 69 ? 5.398 -19.549 -18.712 1.00 89.25 69 ARG A C 1
ATOM 550 O O . ARG A 1 69 ? 5.843 -18.831 -19.604 1.00 89.25 69 ARG A O 1
ATOM 557 N N . LEU A 1 70 ? 5.563 -19.294 -17.418 1.00 93.50 70 LEU A N 1
ATOM 558 C CA . LEU A 1 70 ? 6.227 -18.096 -16.889 1.00 93.50 70 LEU A CA 1
ATOM 559 C C . LEU A 1 70 ? 7.651 -18.358 -16.368 1.00 93.50 70 LEU A C 1
ATOM 561 O O . LEU A 1 70 ? 8.394 -17.410 -16.124 1.00 93.50 70 LEU A O 1
ATOM 565 N N . GLY A 1 71 ? 8.090 -19.623 -16.311 1.00 92.44 71 GLY A N 1
ATOM 566 C CA . GLY A 1 71 ? 9.421 -20.007 -15.816 1.00 92.44 71 GLY A CA 1
ATOM 567 C C . GLY A 1 71 ? 10.588 -19.272 -16.488 1.00 92.44 71 GLY A C 1
ATOM 568 O O . GLY A 1 71 ? 11.580 -18.963 -15.834 1.00 92.44 71 GLY A O 1
ATOM 569 N N . TRP A 1 72 ? 10.431 -18.883 -17.760 1.00 92.00 72 TRP A N 1
ATOM 570 C CA . TRP A 1 72 ? 11.435 -18.107 -18.499 1.00 92.00 72 TRP A CA 1
ATOM 571 C C . TRP A 1 72 ? 11.802 -16.774 -17.831 1.00 92.00 72 TRP A C 1
ATOM 573 O O . TRP A 1 72 ? 12.898 -16.273 -18.071 1.00 92.00 72 TRP A O 1
ATOM 583 N N . ILE A 1 73 ? 10.906 -16.199 -17.020 1.00 94.19 73 ILE A N 1
ATOM 584 C CA . ILE A 1 73 ? 11.144 -14.947 -16.295 1.00 94.19 73 ILE A CA 1
ATOM 585 C C . ILE A 1 73 ? 11.165 -15.128 -14.780 1.00 94.19 73 ILE A C 1
ATOM 587 O O . ILE A 1 73 ? 11.958 -14.470 -14.109 1.00 94.19 73 ILE A O 1
ATOM 591 N N . GLU A 1 74 ? 10.384 -16.066 -14.240 1.00 95.12 74 GLU A N 1
ATOM 592 C CA . GLU A 1 74 ? 10.393 -16.387 -12.808 1.00 95.12 74 GLU A CA 1
ATOM 593 C C . GLU A 1 74 ? 11.765 -16.890 -12.342 1.00 95.12 74 GLU A C 1
ATOM 595 O O . GLU A 1 74 ? 12.248 -16.485 -11.281 1.00 95.12 74 GLU A O 1
ATOM 600 N N . GLU A 1 75 ? 12.417 -17.744 -13.140 1.00 94.50 75 GLU A N 1
ATOM 601 C CA . GLU A 1 75 ? 13.743 -18.274 -12.820 1.00 94.50 75 GLU A CA 1
ATOM 602 C C . GLU A 1 75 ? 14.813 -17.168 -12.802 1.00 94.50 75 GLU A C 1
ATOM 604 O O . GLU A 1 75 ? 15.501 -17.051 -11.783 1.00 94.50 75 GLU A O 1
ATOM 609 N N . PRO A 1 76 ? 14.961 -16.307 -13.838 1.00 94.25 76 PRO A N 1
ATOM 610 C CA . PRO A 1 76 ? 15.861 -15.159 -13.763 1.00 94.25 76 PRO A CA 1
ATOM 611 C C . PRO A 1 76 ? 15.576 -14.209 -12.601 1.00 94.25 76 PRO A C 1
ATOM 613 O O . PRO A 1 76 ? 16.531 -13.756 -11.973 1.00 94.25 76 PRO A O 1
ATOM 616 N N . ILE A 1 77 ? 14.305 -13.922 -12.289 1.00 94.62 77 ILE A N 1
ATOM 617 C CA . ILE A 1 77 ? 13.950 -13.040 -11.165 1.00 94.62 77 ILE A CA 1
ATOM 618 C C . ILE A 1 77 ? 14.521 -13.592 -9.858 1.00 94.62 77 ILE A C 1
ATOM 620 O O . ILE A 1 77 ? 15.237 -12.878 -9.157 1.00 94.62 77 ILE A O 1
ATOM 624 N N . LYS A 1 78 ? 14.277 -14.875 -9.569 1.00 93.38 78 LYS A N 1
ATOM 625 C CA . LYS A 1 78 ? 14.781 -15.541 -8.357 1.00 93.38 78 LYS A CA 1
ATOM 626 C C . LYS A 1 78 ? 16.302 -15.658 -8.353 1.00 93.38 78 LYS A C 1
ATOM 628 O O . LYS A 1 78 ? 16.940 -15.420 -7.334 1.00 93.38 78 LYS A O 1
ATOM 633 N N . LYS A 1 79 ? 16.887 -16.035 -9.491 1.00 93.81 79 LYS A N 1
ATOM 634 C CA . LYS A 1 79 ? 18.322 -16.312 -9.620 1.00 93.81 79 LYS A CA 1
ATOM 635 C C . LYS A 1 79 ? 19.183 -15.057 -9.509 1.00 93.81 79 LYS A C 1
ATOM 637 O O . LYS A 1 79 ? 20.271 -15.126 -8.945 1.00 93.81 79 LYS A O 1
ATOM 642 N N . TYR A 1 80 ? 18.727 -13.947 -10.085 1.00 93.19 80 TYR A N 1
ATOM 643 C CA . TYR A 1 80 ? 19.489 -12.700 -10.162 1.00 93.19 80 TYR A CA 1
ATOM 644 C C . TYR A 1 80 ? 18.983 -11.616 -9.199 1.00 93.19 80 TYR A C 1
ATOM 646 O O . TYR A 1 80 ? 19.566 -10.537 -9.166 1.00 93.19 80 TYR A O 1
ATOM 654 N N . GLY A 1 81 ? 17.936 -11.891 -8.409 1.00 91.38 81 GLY A N 1
ATOM 655 C CA . GLY A 1 81 ? 17.386 -10.940 -7.437 1.00 91.38 81 GLY A CA 1
ATOM 656 C C . GLY A 1 81 ? 16.791 -9.700 -8.104 1.00 91.38 81 GLY A C 1
ATOM 657 O O . GLY A 1 81 ? 17.064 -8.577 -7.688 1.00 91.38 81 GLY A O 1
ATOM 658 N N . LEU A 1 82 ? 16.037 -9.892 -9.189 1.00 94.00 82 LEU A N 1
ATOM 659 C CA . LEU A 1 82 ? 15.496 -8.783 -9.979 1.00 94.00 82 LEU A CA 1
ATOM 660 C C . LEU A 1 82 ? 14.285 -8.158 -9.296 1.00 94.00 82 LEU A C 1
ATOM 662 O O . LEU A 1 82 ? 13.431 -8.873 -8.779 1.00 94.00 82 LEU A O 1
ATOM 666 N N . THR A 1 83 ? 14.147 -6.837 -9.403 1.00 94.31 83 THR A N 1
ATOM 667 C CA . THR A 1 83 ? 12.922 -6.140 -9.003 1.00 94.31 83 THR A CA 1
ATOM 668 C C . THR A 1 83 ? 12.018 -5.872 -10.206 1.00 94.31 83 THR A C 1
ATOM 670 O O . THR A 1 83 ? 12.431 -5.267 -11.199 1.00 94.31 83 THR A O 1
ATOM 673 N N . VAL A 1 84 ? 10.755 -6.277 -10.108 1.00 95.06 84 VAL A N 1
ATOM 674 C CA . VAL A 1 84 ? 9.726 -6.049 -11.123 1.00 95.06 84 VAL A CA 1
ATOM 675 C C . VAL A 1 84 ? 8.985 -4.743 -10.838 1.00 95.06 84 VAL A C 1
ATOM 677 O O . VAL A 1 84 ? 8.316 -4.564 -9.823 1.00 95.06 84 VAL A O 1
ATOM 680 N N . GLY A 1 85 ? 9.099 -3.801 -11.760 1.00 94.94 85 GLY A N 1
ATOM 681 C CA . GLY A 1 85 ? 8.373 -2.548 -11.762 1.00 94.94 85 GLY A CA 1
ATOM 682 C C . GLY A 1 85 ? 6.916 -2.736 -12.182 1.00 94.94 85 GLY A C 1
ATOM 683 O O . GLY A 1 85 ? 6.644 -3.085 -13.331 1.00 94.94 85 GLY A O 1
ATOM 684 N N . ILE A 1 86 ? 5.984 -2.437 -11.278 1.00 94.88 86 ILE A N 1
ATOM 685 C CA . ILE A 1 86 ? 4.541 -2.437 -11.537 1.00 94.88 86 ILE A CA 1
ATOM 686 C C . ILE A 1 86 ? 4.058 -1.023 -11.872 1.00 94.88 86 ILE A C 1
ATOM 688 O O . ILE A 1 86 ? 4.230 -0.086 -11.091 1.00 94.88 86 ILE A O 1
ATOM 692 N N . ILE A 1 87 ? 3.475 -0.847 -13.059 1.00 94.62 87 ILE A N 1
ATOM 693 C CA . ILE A 1 87 ? 3.033 0.470 -13.538 1.00 94.62 87 ILE A CA 1
ATOM 694 C C . ILE A 1 87 ? 1.732 0.856 -12.846 1.00 94.62 87 ILE A C 1
ATOM 696 O O . ILE A 1 87 ? 0.745 0.133 -12.943 1.00 94.62 87 ILE A O 1
ATOM 700 N N . GLU A 1 88 ? 1.711 2.007 -12.178 1.00 92.62 88 GLU A N 1
ATOM 701 C CA . GLU A 1 88 ? 0.493 2.532 -11.563 1.00 92.62 88 GLU A CA 1
ATOM 702 C C . GLU A 1 88 ? -0.598 2.828 -12.596 1.00 92.62 88 GLU A C 1
ATOM 704 O O . GLU A 1 88 ? -0.337 3.306 -13.705 1.00 92.62 88 GLU A O 1
ATOM 709 N N . THR A 1 89 ? -1.850 2.624 -12.191 1.00 87.44 89 THR A N 1
ATOM 710 C CA . THR A 1 89 ? -3.000 3.083 -12.975 1.00 87.44 89 THR A CA 1
ATOM 711 C C . THR A 1 89 ? -3.075 4.614 -13.004 1.00 87.44 89 THR A C 1
ATOM 713 O O . THR A 1 89 ? -2.558 5.310 -12.126 1.00 87.44 89 THR A O 1
ATOM 716 N N . ALA A 1 90 ? -3.791 5.166 -13.987 1.00 82.81 90 ALA A N 1
ATOM 717 C CA . ALA A 1 90 ? -4.042 6.607 -14.052 1.00 82.81 90 ALA A CA 1
ATOM 718 C C . ALA A 1 90 ? -4.848 7.135 -12.846 1.00 82.81 90 ALA A C 1
ATOM 720 O O . ALA A 1 90 ? -4.671 8.287 -12.452 1.00 82.81 90 ALA A O 1
ATOM 721 N N . SER A 1 91 ? -5.689 6.294 -12.225 1.00 81.06 91 SER A N 1
ATOM 722 C CA . SER A 1 91 ? -6.420 6.626 -10.994 1.00 81.06 91 SER A CA 1
ATOM 723 C C . SER A 1 91 ? -5.553 6.562 -9.734 1.00 81.06 91 SER A C 1
ATOM 725 O O . SER A 1 91 ? -6.041 6.886 -8.655 1.00 81.06 91 SER A O 1
ATOM 727 N N . GLN A 1 92 ? -4.277 6.168 -9.857 1.00 81.19 92 GLN A N 1
ATOM 728 C CA . GLN A 1 92 ? -3.317 6.033 -8.753 1.00 81.19 92 GLN A CA 1
ATOM 729 C C . GLN A 1 92 ? -3.740 4.998 -7.698 1.00 81.19 92 GLN A C 1
ATOM 731 O O . GLN A 1 92 ? -3.231 4.985 -6.575 1.00 81.19 92 GLN A O 1
ATOM 736 N N . LEU A 1 93 ? -4.670 4.118 -8.069 1.00 83.00 93 LEU A N 1
ATOM 737 C CA . LEU A 1 93 ? -5.119 2.991 -7.270 1.00 83.00 93 LEU A CA 1
ATOM 738 C C . LEU A 1 93 ? -4.640 1.717 -7.947 1.00 83.00 93 LEU A C 1
ATOM 740 O O . LEU A 1 93 ? -4.992 1.450 -9.098 1.00 83.00 93 LEU A O 1
ATOM 744 N N . GLN A 1 94 ? -3.849 0.934 -7.222 1.00 89.56 94 GLN A N 1
ATOM 745 C CA . GLN A 1 94 ? -3.238 -0.284 -7.734 1.00 89.56 94 GLN A CA 1
ATOM 746 C C . GLN A 1 94 ? -2.360 -0.052 -8.977 1.00 89.56 94 GLN A C 1
ATOM 748 O O . GLN A 1 94 ? -1.843 1.043 -9.219 1.00 89.56 94 GLN A O 1
ATOM 753 N N . TYR A 1 95 ? -2.150 -1.115 -9.743 1.00 93.25 95 TYR A N 1
ATOM 754 C CA . TYR A 1 95 ? -1.300 -1.172 -10.921 1.00 93.25 95 TYR A CA 1
ATOM 755 C C . TYR A 1 95 ? -2.095 -1.664 -12.130 1.00 93.25 95 TYR A C 1
ATOM 757 O O . TYR A 1 95 ? -3.172 -2.253 -12.005 1.00 93.25 95 TYR A O 1
ATOM 765 N N . ILE A 1 96 ? -1.564 -1.394 -13.317 1.00 92.50 96 ILE A N 1
ATOM 766 C CA . ILE A 1 96 ? -2.116 -1.871 -14.579 1.00 92.50 96 ILE A CA 1
ATOM 767 C C . ILE A 1 96 ? -2.018 -3.396 -14.588 1.00 92.50 96 ILE A C 1
ATOM 769 O O . ILE A 1 96 ? -0.925 -3.958 -14.536 1.00 92.50 96 ILE A O 1
ATOM 773 N N . LYS A 1 97 ? -3.172 -4.064 -14.655 1.00 92.25 97 LYS A N 1
ATOM 774 C CA . LYS A 1 97 ? -3.243 -5.522 -14.713 1.00 92.25 97 LYS A CA 1
ATOM 775 C C . LYS A 1 97 ? -2.704 -6.032 -16.043 1.00 92.25 97 LYS A C 1
ATOM 777 O O . LYS A 1 97 ? -3.094 -5.554 -17.107 1.00 92.25 97 LYS A O 1
ATOM 782 N N . GLN A 1 98 ? -1.828 -7.024 -15.954 1.00 93.31 98 GLN A N 1
ATOM 783 C CA . GLN A 1 98 ? -1.223 -7.704 -17.091 1.00 93.31 98 GLN A CA 1
ATOM 784 C C . GLN A 1 98 ? -1.361 -9.202 -16.855 1.00 93.31 98 GLN A C 1
ATOM 786 O O . GLN A 1 98 ? -1.032 -9.690 -15.774 1.00 93.31 98 GLN A O 1
ATOM 791 N N . LYS A 1 99 ? -1.863 -9.944 -17.843 1.00 94.81 99 LYS A N 1
ATOM 792 C CA . LYS A 1 99 ? -2.037 -11.395 -17.698 1.00 94.81 99 LYS A CA 1
ATOM 793 C C . LYS A 1 99 ? -0.669 -12.058 -17.476 1.00 94.81 99 LYS A C 1
ATOM 795 O O . LYS A 1 99 ? 0.244 -11.831 -18.272 1.00 94.81 99 LYS A O 1
ATOM 800 N N . GLY A 1 100 ? -0.532 -12.868 -16.425 1.00 94.31 100 GLY A N 1
ATOM 801 C CA . GLY A 1 100 ? 0.729 -13.507 -16.036 1.00 94.31 100 GLY A CA 1
ATOM 802 C C . GLY A 1 100 ? 1.564 -12.720 -15.020 1.00 94.31 100 GLY A C 1
ATOM 803 O O . GLY A 1 100 ? 2.502 -13.277 -14.462 1.00 94.31 100 GLY A O 1
ATOM 804 N N . LEU A 1 101 ? 1.286 -11.429 -14.788 1.00 95.62 101 LEU A N 1
ATOM 805 C CA . LEU A 1 101 ? 2.088 -10.625 -13.858 1.00 95.62 101 LEU A CA 1
ATOM 806 C C . LEU A 1 101 ? 1.815 -11.001 -12.399 1.00 95.62 101 LEU A C 1
ATOM 808 O O . LEU A 1 101 ? 2.754 -11.064 -11.610 1.00 95.62 101 LEU A O 1
ATOM 812 N N . ASP A 1 102 ? 0.550 -11.243 -12.050 1.00 94.62 102 ASP A N 1
ATOM 813 C CA . ASP A 1 102 ? 0.144 -11.618 -10.691 1.00 94.62 102 ASP A CA 1
ATOM 814 C C . ASP A 1 102 ? 0.801 -12.948 -10.295 1.00 94.62 102 ASP A C 1
ATOM 816 O O . ASP A 1 102 ? 1.388 -13.050 -9.220 1.00 94.62 102 ASP A O 1
ATOM 820 N N . GLU A 1 103 ? 0.804 -13.912 -11.216 1.00 95.38 103 GLU A N 1
ATOM 821 C CA . GLU A 1 103 ? 1.430 -15.222 -11.062 1.00 95.38 103 GLU A CA 1
ATOM 822 C C . GLU A 1 103 ? 2.952 -15.106 -10.879 1.00 95.38 103 GLU A C 1
ATOM 824 O O . GLU A 1 103 ? 3.504 -15.707 -9.957 1.00 95.38 103 GLU A O 1
ATOM 829 N N . VAL A 1 104 ? 3.631 -14.271 -11.684 1.00 95.25 104 VAL A N 1
ATOM 830 C CA . VAL A 1 104 ? 5.072 -14.000 -11.515 1.00 95.25 104 VAL A CA 1
ATOM 831 C C . VAL A 1 104 ? 5.352 -13.356 -10.160 1.00 95.25 104 VAL A C 1
ATOM 833 O O . VAL A 1 104 ? 6.300 -13.752 -9.482 1.00 95.25 104 VAL A O 1
ATOM 836 N N . MET A 1 105 ? 4.569 -12.356 -9.746 1.00 93.81 105 MET A N 1
ATOM 837 C CA . MET A 1 105 ? 4.771 -11.694 -8.455 1.00 93.81 105 MET A CA 1
ATOM 838 C C . MET A 1 105 ? 4.597 -12.678 -7.301 1.00 93.81 105 MET A C 1
ATOM 840 O O . MET A 1 105 ? 5.447 -12.734 -6.418 1.00 93.81 105 MET A O 1
ATOM 844 N N . GLU A 1 106 ? 3.540 -13.483 -7.321 1.00 92.44 106 GLU A N 1
ATOM 845 C CA . GLU A 1 106 ? 3.274 -14.463 -6.274 1.00 92.44 106 GLU A CA 1
ATOM 846 C C . GLU A 1 106 ? 4.362 -15.542 -6.218 1.00 92.44 106 GLU A C 1
ATOM 848 O O . GLU A 1 106 ? 4.925 -15.802 -5.152 1.00 92.44 106 GLU A O 1
ATOM 853 N N . SER A 1 107 ? 4.735 -16.115 -7.366 1.00 93.12 107 SER A N 1
ATOM 854 C CA . SER A 1 107 ? 5.701 -17.214 -7.429 1.00 93.12 107 SER A CA 1
ATOM 855 C C . SER A 1 107 ? 7.126 -16.782 -7.076 1.00 93.12 107 SER A C 1
ATOM 857 O O . SER A 1 107 ? 7.916 -17.610 -6.610 1.00 93.12 107 SER A O 1
ATOM 859 N N . THR A 1 108 ? 7.474 -15.509 -7.293 1.00 92.94 108 THR A N 1
ATOM 860 C CA . THR A 1 108 ? 8.802 -14.935 -7.011 1.00 92.94 108 THR A CA 1
ATOM 861 C C . THR A 1 108 ? 8.904 -14.251 -5.650 1.00 92.94 108 THR A C 1
ATOM 863 O O . THR A 1 108 ? 10.002 -13.861 -5.260 1.00 92.94 108 THR A O 1
ATOM 866 N N . GLY A 1 109 ? 7.804 -14.160 -4.895 1.00 91.44 109 GLY A N 1
ATOM 867 C CA . GLY A 1 109 ? 7.793 -13.547 -3.568 1.00 91.44 109 GLY A CA 1
ATOM 868 C C . GLY A 1 109 ? 7.730 -12.019 -3.600 1.00 91.44 109 GLY A C 1
ATOM 869 O O . GLY A 1 109 ? 8.315 -11.365 -2.754 1.00 91.44 109 GLY A O 1
ATOM 870 N N . TYR A 1 110 ? 7.030 -11.425 -4.562 1.00 93.38 110 TYR A N 1
ATOM 871 C CA . TYR A 1 110 ? 6.803 -9.979 -4.663 1.00 93.38 110 TYR A CA 1
ATOM 872 C C . TYR A 1 110 ? 8.077 -9.103 -4.615 1.00 93.38 110 TYR A C 1
ATOM 874 O O . TYR A 1 110 ? 8.085 -8.094 -3.903 1.00 93.38 110 TYR A O 1
ATOM 882 N N . PRO A 1 111 ? 9.141 -9.397 -5.389 1.00 92.62 111 PRO A N 1
ATOM 883 C CA . PRO A 1 111 ? 10.280 -8.497 -5.514 1.00 92.62 111 PRO A CA 1
ATOM 884 C C . PRO A 1 111 ? 9.882 -7.333 -6.427 1.00 92.62 111 PRO A C 1
ATOM 886 O O . PRO A 1 111 ? 10.263 -7.282 -7.592 1.00 92.62 111 PRO A O 1
ATOM 889 N N . ILE A 1 112 ? 9.035 -6.425 -5.946 1.00 93.38 112 ILE A N 1
ATOM 890 C CA . ILE A 1 112 ? 8.377 -5.416 -6.784 1.00 93.38 112 ILE A CA 1
ATOM 891 C C . ILE A 1 112 ? 8.718 -3.990 -6.377 1.00 93.38 112 ILE A C 1
ATOM 893 O O . ILE A 1 112 ? 8.993 -3.706 -5.214 1.00 93.38 112 ILE A O 1
ATOM 897 N N . ASN A 1 113 ? 8.647 -3.067 -7.339 1.00 93.50 113 ASN A N 1
ATOM 898 C CA . ASN A 1 113 ? 8.631 -1.633 -7.066 1.00 93.50 113 ASN A CA 1
ATOM 899 C C . ASN A 1 113 ? 7.575 -0.898 -7.892 1.00 93.50 113 ASN A C 1
ATOM 901 O O . ASN A 1 113 ? 7.184 -1.348 -8.964 1.00 93.50 113 ASN A O 1
ATOM 905 N N . ARG A 1 114 ? 7.095 0.245 -7.404 1.00 93.69 114 ARG A N 1
ATOM 906 C CA . ARG A 1 114 ? 6.068 1.027 -8.095 1.00 93.69 114 ARG A CA 1
ATOM 907 C C . ARG A 1 114 ? 6.697 1.916 -9.160 1.00 93.69 114 ARG A C 1
ATOM 909 O O . ARG A 1 114 ? 7.663 2.638 -8.898 1.00 93.69 114 ARG A O 1
ATOM 916 N N . VAL A 1 115 ? 6.101 1.881 -10.347 1.00 94.50 115 VAL A N 1
ATOM 917 C CA . VAL A 1 115 ? 6.499 2.664 -11.514 1.00 94.50 115 VAL A CA 1
ATOM 918 C C . VAL A 1 115 ? 5.438 3.717 -11.796 1.00 94.50 115 VAL A C 1
ATOM 920 O O . VAL A 1 115 ? 4.293 3.396 -12.116 1.00 94.50 115 VAL A O 1
ATOM 923 N N . TYR A 1 116 ? 5.834 4.985 -11.754 1.00 94.69 116 TYR A N 1
ATOM 924 C CA . TYR A 1 116 ? 5.030 6.055 -12.328 1.00 94.69 116 TYR A CA 1
ATOM 925 C C . TYR A 1 116 ? 5.366 6.189 -13.806 1.00 94.69 116 TYR A C 1
ATOM 927 O O . TYR A 1 116 ? 6.517 6.456 -14.152 1.00 94.69 116 TYR A O 1
ATOM 935 N N . SER A 1 117 ? 4.377 6.037 -14.682 1.00 93.56 117 SER A N 1
ATOM 936 C CA . SER A 1 117 ? 4.562 6.321 -16.102 1.00 93.56 117 SER A CA 1
ATOM 937 C C . SER A 1 117 ? 4.033 7.701 -16.464 1.00 93.56 117 SER A C 1
ATOM 939 O O . SER A 1 117 ? 2.869 8.007 -16.217 1.00 93.56 117 SER A O 1
ATOM 941 N N . SER A 1 118 ? 4.853 8.510 -17.137 1.00 90.44 118 SER A N 1
ATOM 942 C CA . SER A 1 118 ? 4.416 9.804 -17.666 1.00 90.44 118 SER A CA 1
ATOM 943 C C . SER A 1 118 ? 3.447 9.683 -18.850 1.00 90.44 118 SER A C 1
ATOM 945 O O . SER A 1 118 ? 2.911 10.699 -19.291 1.00 90.44 118 SER A O 1
ATOM 947 N N . THR A 1 119 ? 3.166 8.474 -19.360 1.00 87.00 119 THR A N 1
ATOM 948 C CA . THR A 1 119 ? 2.049 8.261 -20.301 1.00 87.00 119 THR A CA 1
ATOM 949 C C . THR A 1 119 ? 0.709 8.557 -19.628 1.00 87.00 119 THR A C 1
ATOM 951 O O . THR A 1 119 ? -0.206 9.057 -20.271 1.00 87.00 119 THR A O 1
ATOM 954 N N . ASN A 1 120 ? 0.614 8.359 -18.307 1.00 80.94 120 ASN A N 1
ATOM 955 C CA . ASN A 1 120 ? -0.553 8.750 -17.509 1.00 80.94 120 ASN A CA 1
ATOM 956 C C . ASN A 1 120 ? -0.728 10.276 -17.417 1.00 80.94 120 ASN A C 1
ATOM 958 O O . ASN A 1 120 ? -1.715 10.751 -16.858 1.00 80.94 120 ASN A O 1
ATOM 962 N N . ASP A 1 121 ? 0.224 11.050 -17.940 1.00 83.12 121 ASP A N 1
ATOM 963 C CA . ASP A 1 121 ? 0.178 12.506 -17.973 1.00 83.12 121 ASP A CA 1
ATOM 964 C C . ASP A 1 121 ? -0.162 13.039 -19.366 1.00 83.12 121 ASP A C 1
ATOM 966 O O . ASP A 1 121 ? -0.106 14.245 -19.555 1.00 83.12 121 ASP A O 1
ATOM 970 N N . GLU A 1 122 ? -0.463 12.208 -20.372 1.00 78.69 122 GLU A N 1
ATOM 971 C CA . GLU A 1 122 ? -0.654 12.682 -21.756 1.00 78.69 122 GLU A CA 1
ATOM 972 C C . GLU A 1 122 ? -1.694 13.810 -21.880 1.00 78.69 122 GLU A C 1
ATOM 974 O O . GLU A 1 122 ? -1.483 14.726 -22.668 1.00 78.69 122 GLU A O 1
ATOM 979 N N . TYR A 1 123 ? -2.716 13.833 -21.020 1.00 81.81 123 TYR A N 1
ATOM 980 C CA . TYR A 1 123 ? -3.715 14.907 -20.957 1.00 81.81 123 TYR A CA 1
ATOM 981 C C . TYR A 1 123 ? -3.213 16.235 -20.350 1.00 81.81 123 TYR A C 1
ATOM 983 O O . TYR A 1 123 ? -3.905 17.247 -20.436 1.00 81.81 123 TYR A O 1
ATOM 991 N N . VAL A 1 124 ? -2.038 16.262 -19.715 1.00 83.62 124 VAL A N 1
ATOM 992 C CA . VAL A 1 124 ? -1.479 17.455 -19.062 1.00 83.62 124 VAL A CA 1
ATOM 993 C C . VAL A 1 124 ? -0.715 18.306 -20.065 1.00 83.62 124 VAL A C 1
ATOM 995 O O . VAL A 1 124 ? 0.322 17.901 -20.586 1.00 83.62 124 VAL A O 1
ATOM 998 N N . THR A 1 125 ? -1.156 19.534 -20.298 1.00 80.62 125 THR A N 1
ATOM 999 C CA . THR A 1 125 ? -0.507 20.410 -21.285 1.00 80.62 125 THR A CA 1
ATOM 1000 C C . THR A 1 125 ? 0.702 21.165 -20.732 1.00 80.62 125 THR A C 1
ATOM 1002 O O . THR A 1 125 ? 1.549 21.600 -21.497 1.00 80.62 125 THR A O 1
ATOM 1005 N N . SER A 1 126 ? 0.814 21.333 -19.411 1.00 88.56 126 SER A N 1
ATOM 1006 C CA . SER A 1 126 ? 1.915 22.081 -18.790 1.00 88.56 126 SER A CA 1
ATOM 1007 C C . SER A 1 126 ? 3.086 21.172 -18.407 1.00 88.56 126 SER A C 1
ATOM 1009 O O . SER A 1 126 ? 2.930 20.238 -17.618 1.00 88.56 126 SER A O 1
ATOM 1011 N N . SER A 1 127 ? 4.287 21.476 -18.907 1.00 88.31 127 SER A N 1
ATOM 1012 C CA . SER A 1 127 ? 5.532 20.799 -18.507 1.00 88.31 127 SER A CA 1
ATOM 1013 C C . SER A 1 127 ? 5.803 20.940 -17.005 1.00 88.31 127 SER A C 1
ATOM 1015 O O . SER A 1 127 ? 6.184 19.971 -16.347 1.00 88.31 127 SER A O 1
ATOM 1017 N N . GLN A 1 128 ? 5.515 22.116 -16.444 1.00 90.19 128 GLN A N 1
ATOM 1018 C CA . GLN A 1 128 ? 5.687 22.394 -15.022 1.00 90.19 128 GLN A CA 1
ATOM 1019 C C . GLN A 1 128 ? 4.724 21.574 -14.155 1.00 90.19 128 GLN A C 1
ATOM 1021 O O . GLN A 1 128 ? 5.101 21.071 -13.096 1.00 90.19 128 GLN A O 1
ATOM 1026 N N . GLU A 1 129 ? 3.481 21.395 -14.606 1.00 91.81 129 GLU A N 1
ATOM 1027 C CA . GLU A 1 129 ? 2.517 20.552 -13.897 1.00 91.81 129 GLU A CA 1
ATOM 1028 C C . GLU A 1 129 ? 2.961 19.083 -13.893 1.00 91.81 129 GLU A C 1
ATOM 1030 O O . GLU A 1 129 ? 2.923 18.441 -12.841 1.00 91.81 129 GLU A O 1
ATOM 1035 N N . ARG A 1 130 ? 3.455 18.567 -15.030 1.00 91.38 130 ARG A N 1
ATOM 1036 C CA . ARG A 1 130 ? 4.041 17.214 -15.119 1.00 91.38 130 ARG A CA 1
ATOM 1037 C C . ARG A 1 130 ? 5.176 17.045 -14.114 1.00 91.38 130 ARG A C 1
ATOM 1039 O O . ARG A 1 130 ? 5.151 16.109 -13.321 1.00 91.38 130 ARG A O 1
ATOM 1046 N N . TYR A 1 131 ? 6.103 17.999 -14.068 1.00 93.88 131 TYR A N 1
ATOM 1047 C CA . TYR A 1 131 ? 7.186 18.011 -13.087 1.00 93.88 131 TYR A CA 1
ATOM 1048 C C . TYR A 1 131 ? 6.671 17.923 -11.636 1.00 93.88 131 TYR A C 1
ATOM 1050 O O . TYR A 1 131 ? 7.107 17.051 -10.882 1.00 93.88 131 TYR A O 1
ATOM 1058 N N . TYR A 1 132 ? 5.686 18.738 -11.237 1.00 93.69 132 TYR A N 1
ATOM 1059 C CA . TYR A 1 132 ? 5.123 18.662 -9.881 1.00 93.69 132 TYR A CA 1
ATOM 1060 C C . TYR A 1 132 ? 4.388 17.348 -9.601 1.00 93.69 132 TYR A C 1
ATOM 1062 O O . TYR A 1 132 ? 4.349 16.891 -8.456 1.00 93.69 132 TYR A O 1
ATOM 1070 N N . ARG A 1 133 ? 3.782 16.722 -10.616 1.00 93.06 133 ARG A N 1
ATOM 1071 C CA . ARG A 1 133 ? 3.200 15.380 -10.479 1.00 93.06 133 ARG A CA 1
ATOM 1072 C C . ARG A 1 133 ? 4.277 14.327 -10.230 1.00 93.06 133 ARG A C 1
ATOM 1074 O O . ARG A 1 133 ? 4.067 13.469 -9.376 1.00 93.06 133 ARG A O 1
ATOM 1081 N N . TRP A 1 134 ? 5.427 14.422 -10.898 1.00 94.38 134 TRP A N 1
ATOM 1082 C CA . TRP A 1 134 ? 6.560 13.515 -10.681 1.00 94.38 134 TRP A CA 1
ATOM 1083 C C . TRP A 1 134 ? 7.127 13.665 -9.268 1.00 94.38 134 TRP A C 1
ATOM 1085 O O . TRP A 1 134 ? 7.256 12.675 -8.554 1.00 94.38 134 TRP A O 1
ATOM 1095 N N . VAL A 1 135 ? 7.361 14.904 -8.820 1.00 95.31 135 VAL A N 1
ATOM 1096 C CA . VAL A 1 135 ? 7.839 15.209 -7.458 1.00 95.31 135 VAL A CA 1
ATOM 1097 C C . VAL A 1 135 ? 6.894 14.641 -6.393 1.00 95.31 135 VAL A C 1
ATOM 1099 O O . VAL A 1 135 ? 7.340 13.937 -5.487 1.00 95.31 135 VAL A O 1
ATOM 1102 N N . ARG A 1 136 ? 5.583 14.888 -6.516 1.00 93.81 136 ARG A N 1
ATOM 1103 C CA . ARG A 1 136 ? 4.574 14.341 -5.590 1.00 93.81 136 ARG A CA 1
ATOM 1104 C C . ARG A 1 136 ? 4.474 12.821 -5.660 1.00 93.81 136 ARG A C 1
ATOM 1106 O O . ARG A 1 136 ? 4.283 12.171 -4.640 1.00 93.81 136 ARG A O 1
ATOM 1113 N N . GLY A 1 137 ? 4.624 12.232 -6.849 1.00 92.69 137 GLY A N 1
ATOM 1114 C CA . GLY A 1 137 ? 4.694 10.779 -7.007 1.00 92.69 137 GLY A CA 1
ATOM 1115 C C . GLY A 1 137 ? 5.790 10.170 -6.136 1.00 92.69 137 GLY A C 1
ATOM 1116 O O . GLY A 1 137 ? 5.536 9.233 -5.382 1.00 92.69 137 GLY A O 1
ATOM 1117 N N . THR A 1 138 ? 6.984 10.748 -6.173 1.00 93.06 138 THR A N 1
ATOM 1118 C CA . THR A 1 138 ? 8.130 10.242 -5.412 1.00 93.06 138 THR A CA 1
ATOM 1119 C C . THR A 1 138 ? 7.995 10.475 -3.908 1.00 93.06 138 THR A C 1
ATOM 1121 O O . THR A 1 138 ? 8.238 9.550 -3.128 1.00 93.06 138 THR A O 1
ATOM 1124 N N . ILE A 1 139 ? 7.580 11.679 -3.499 1.00 93.19 139 ILE A N 1
ATOM 1125 C CA . ILE A 1 139 ? 7.524 12.085 -2.085 1.00 93.19 139 ILE A CA 1
ATOM 1126 C C . ILE A 1 139 ? 6.285 11.527 -1.385 1.00 93.19 139 ILE A C 1
ATOM 1128 O O . ILE A 1 139 ? 6.413 10.841 -0.376 1.00 93.19 139 ILE A O 1
ATOM 1132 N N . ASP A 1 140 ? 5.097 11.800 -1.921 1.00 90.50 140 ASP A N 1
ATOM 1133 C CA . ASP A 1 140 ? 3.837 11.557 -1.210 1.00 90.50 140 ASP A CA 1
ATOM 1134 C C . ASP A 1 140 ? 3.377 10.107 -1.375 1.00 90.50 140 ASP A C 1
ATOM 1136 O O . ASP A 1 140 ? 2.773 9.523 -0.478 1.00 90.50 140 ASP A O 1
ATOM 1140 N N . ARG A 1 141 ? 3.654 9.516 -2.545 1.00 88.69 141 ARG A N 1
ATOM 1141 C CA . ARG A 1 141 ? 3.196 8.164 -2.902 1.00 88.69 141 ARG A CA 1
ATOM 1142 C C . ARG A 1 141 ? 4.301 7.119 -2.863 1.00 88.69 141 ARG A C 1
ATOM 1144 O O . ARG A 1 141 ? 4.002 5.947 -3.067 1.00 88.69 141 ARG A O 1
ATOM 1151 N N . GLY A 1 142 ? 5.545 7.502 -2.585 1.00 88.94 142 GLY A N 1
ATOM 1152 C CA . GLY A 1 142 ? 6.649 6.555 -2.438 1.00 88.94 142 GLY A CA 1
ATOM 1153 C C . GLY A 1 142 ? 7.098 5.895 -3.746 1.00 88.94 142 GLY A C 1
ATOM 1154 O O . GLY A 1 142 ? 7.642 4.796 -3.707 1.00 88.94 142 GLY A O 1
ATOM 1155 N N . ILE A 1 143 ? 6.881 6.529 -4.903 1.00 92.06 143 ILE A N 1
ATOM 1156 C CA . ILE A 1 143 ? 7.373 6.015 -6.192 1.00 92.06 143 ILE A CA 1
ATOM 1157 C C . ILE A 1 143 ? 8.900 6.016 -6.215 1.00 92.06 143 ILE A C 1
ATOM 1159 O O . ILE A 1 143 ? 9.532 6.971 -5.759 1.00 92.06 143 ILE A O 1
ATOM 1163 N N . ARG A 1 144 ? 9.501 4.945 -6.746 1.00 91.81 144 ARG A N 1
ATOM 1164 C CA . ARG A 1 144 ? 10.963 4.834 -6.896 1.00 91.81 144 ARG A CA 1
ATOM 1165 C C . ARG A 1 144 ? 11.428 4.634 -8.332 1.00 91.81 144 ARG A C 1
ATOM 1167 O O . ARG A 1 144 ? 12.609 4.805 -8.603 1.00 91.81 144 ARG A O 1
ATOM 1174 N N . ILE A 1 145 ? 10.513 4.342 -9.257 1.00 93.50 145 ILE A N 1
ATOM 1175 C CA . ILE A 1 145 ? 10.814 4.251 -10.685 1.00 93.50 145 ILE A CA 1
ATOM 1176 C C . ILE A 1 145 ? 9.931 5.247 -11.441 1.00 93.50 145 ILE A C 1
ATOM 1178 O O . ILE A 1 145 ? 8.704 5.164 -11.396 1.00 93.50 145 ILE A O 1
ATOM 1182 N N . LEU A 1 146 ? 10.557 6.182 -12.155 1.00 94.25 146 LEU A N 1
ATOM 1183 C CA . LEU A 1 146 ? 9.873 7.138 -13.024 1.00 94.25 146 LEU A CA 1
ATOM 1184 C C . LEU A 1 146 ? 10.137 6.769 -14.489 1.00 94.25 146 LEU A C 1
ATOM 1186 O O . LEU A 1 146 ? 11.246 6.943 -14.988 1.00 94.25 146 LEU A O 1
ATOM 1190 N N . TYR A 1 147 ? 9.120 6.262 -15.184 1.00 94.62 147 TYR A N 1
ATOM 1191 C CA . TYR A 1 147 ? 9.187 5.963 -16.612 1.00 94.62 147 TYR A CA 1
ATOM 1192 C C . TYR A 1 147 ? 8.696 7.168 -17.423 1.00 94.62 147 TYR A C 1
ATOM 1194 O O . TYR A 1 147 ? 7.491 7.420 -17.516 1.00 94.62 147 TYR A O 1
ATOM 1202 N N . VAL A 1 148 ? 9.642 7.914 -17.999 1.00 94.25 148 VAL A N 1
ATOM 1203 C CA . VAL A 1 148 ? 9.369 9.133 -18.769 1.00 94.25 148 VAL A CA 1
ATOM 1204 C C . VAL A 1 148 ? 9.357 8.837 -20.266 1.00 94.25 148 VAL A C 1
ATOM 1206 O O . VAL A 1 148 ? 10.324 8.317 -20.817 1.00 94.25 148 VAL A O 1
ATOM 1209 N N . VAL A 1 149 ? 8.269 9.216 -20.930 1.00 91.44 149 VAL A N 1
ATOM 1210 C CA . VAL A 1 149 ? 8.184 9.332 -22.390 1.00 91.44 149 VAL A CA 1
ATOM 1211 C C . VAL A 1 149 ? 8.311 10.802 -22.806 1.00 91.44 149 VAL A C 1
ATOM 1213 O O . VAL A 1 149 ? 7.869 11.672 -22.045 1.00 91.44 149 VAL A O 1
ATOM 1216 N N . PRO A 1 150 ? 8.875 11.104 -23.994 1.00 91.88 150 PRO A N 1
ATOM 1217 C CA . PRO A 1 150 ? 8.913 12.467 -24.514 1.00 91.88 150 PRO A CA 1
ATOM 1218 C C . PRO A 1 150 ? 7.527 13.108 -24.526 1.00 91.88 150 PRO A C 1
ATOM 1220 O O . PRO A 1 150 ? 6.529 12.448 -24.832 1.00 91.88 150 PRO A O 1
ATOM 1223 N N . PHE A 1 151 ? 7.470 14.397 -24.196 1.00 91.38 151 PHE A N 1
ATOM 1224 C CA . PHE A 1 151 ? 6.231 15.163 -24.247 1.00 91.38 151 PHE A CA 1
ATOM 1225 C C . PHE A 1 151 ? 5.640 15.164 -25.660 1.00 91.38 151 PHE A C 1
ATOM 1227 O O . PHE A 1 151 ? 6.347 15.061 -26.662 1.00 91.38 151 PHE A O 1
ATOM 1234 N N . LYS A 1 152 ? 4.312 15.253 -25.719 1.00 88.81 152 LYS A N 1
ATOM 1235 C CA . LYS A 1 152 ? 3.528 15.252 -26.958 1.00 88.81 152 LYS A CA 1
ATOM 1236 C C . LYS A 1 152 ? 2.600 16.466 -26.998 1.00 88.81 152 LYS A C 1
ATOM 1238 O O . LYS A 1 152 ? 1.434 16.336 -27.363 1.00 88.81 152 LYS A O 1
ATOM 1243 N N . ASP A 1 153 ? 3.083 17.629 -26.555 1.00 87.31 153 ASP A N 1
ATOM 1244 C CA . ASP A 1 153 ? 2.304 18.858 -26.693 1.00 87.31 153 ASP A CA 1
ATOM 1245 C C . ASP A 1 153 ? 2.211 19.209 -28.181 1.00 87.31 153 ASP A C 1
ATOM 1247 O O . ASP A 1 153 ? 3.225 19.401 -28.850 1.00 87.31 153 ASP A O 1
ATOM 1251 N N . GLN A 1 154 ? 0.982 19.250 -28.694 1.00 87.12 154 GLN A N 1
ATOM 1252 C CA . GLN A 1 154 ? 0.686 19.523 -30.098 1.00 87.12 154 GLN A CA 1
ATOM 1253 C C . GLN A 1 154 ? 0.948 20.986 -30.486 1.00 87.12 154 GLN A C 1
ATOM 1255 O O . GLN A 1 154 ? 0.995 21.296 -31.673 1.00 87.12 154 GLN A O 1
ATOM 1260 N N . LYS A 1 155 ? 1.113 21.889 -29.509 1.00 89.44 155 LYS A N 1
ATOM 1261 C CA . LYS A 1 155 ? 1.393 23.315 -29.745 1.00 89.44 155 LYS A CA 1
ATOM 1262 C C . LYS A 1 155 ? 2.841 23.589 -30.146 1.00 89.44 155 LYS A C 1
ATOM 1264 O O . LYS A 1 155 ? 3.126 24.670 -30.652 1.00 89.44 155 LYS A O 1
ATOM 1269 N N . VAL A 1 156 ? 3.741 22.640 -29.903 1.00 89.44 156 VAL A N 1
ATOM 1270 C CA . VAL A 1 156 ? 5.180 22.778 -30.146 1.00 89.44 156 VAL A CA 1
ATOM 1271 C C . VAL A 1 156 ? 5.697 21.616 -30.987 1.00 89.44 156 VAL A C 1
ATOM 1273 O O . VAL A 1 156 ? 5.077 20.557 -31.086 1.00 89.44 156 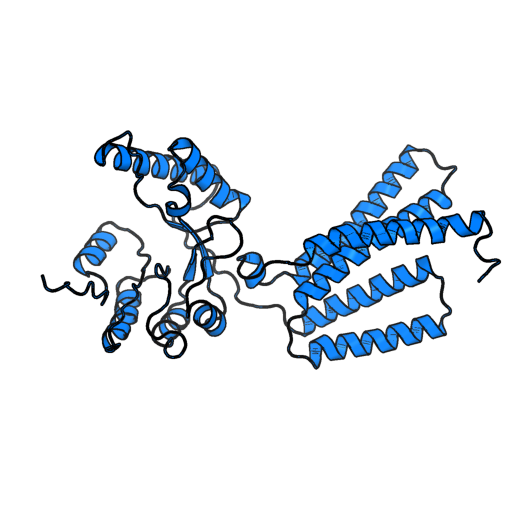VAL A O 1
ATOM 1276 N N . ASN A 1 157 ? 6.853 21.801 -31.623 1.00 93.06 157 ASN A N 1
ATOM 1277 C CA . ASN A 1 157 ? 7.448 20.749 -32.443 1.00 93.06 157 ASN A CA 1
ATOM 1278 C C . ASN A 1 157 ? 8.115 19.651 -31.584 1.00 93.06 157 ASN A C 1
ATOM 1280 O O . ASN A 1 157 ? 8.259 19.760 -30.365 1.00 93.06 157 ASN A O 1
ATOM 1284 N N . TYR A 1 158 ? 8.542 18.564 -32.232 1.00 91.69 158 TYR A N 1
ATOM 1285 C CA . TYR A 1 158 ? 9.168 17.424 -31.553 1.00 91.69 158 TYR A CA 1
ATOM 1286 C C . TYR A 1 158 ? 10.464 17.788 -30.809 1.00 91.69 158 TYR A C 1
ATOM 1288 O O . TYR A 1 158 ? 10.678 17.327 -29.688 1.00 91.69 158 TYR A O 1
ATOM 1296 N N . ALA A 1 159 ? 11.324 18.618 -31.408 1.00 94.81 159 ALA A N 1
ATOM 1297 C CA . ALA A 1 159 ? 12.593 19.008 -30.797 1.00 94.81 159 ALA A CA 1
ATOM 1298 C C . ALA A 1 159 ? 12.367 19.834 -29.523 1.00 94.81 159 ALA A C 1
ATOM 1300 O O . ALA A 1 159 ? 13.024 19.611 -28.508 1.00 94.81 159 ALA A O 1
ATOM 1301 N N . GLU A 1 160 ? 11.389 20.736 -29.545 1.00 93.81 160 GLU A N 1
ATOM 1302 C CA . GLU A 1 160 ? 10.993 21.518 -28.379 1.00 93.81 160 GLU A CA 1
ATOM 1303 C C . GLU A 1 160 ? 10.375 20.640 -27.283 1.00 93.81 160 GLU A C 1
ATOM 1305 O O . GLU A 1 160 ? 10.770 20.740 -26.122 1.00 93.81 160 GLU A O 1
ATOM 1310 N N . ASN A 1 161 ? 9.494 19.701 -27.641 1.00 92.50 161 ASN A N 1
ATOM 1311 C CA . ASN A 1 161 ? 8.975 18.696 -26.709 1.00 92.50 161 ASN A CA 1
ATOM 1312 C C . ASN A 1 161 ? 10.101 17.889 -26.037 1.00 92.50 161 ASN A C 1
ATOM 1314 O O . ASN A 1 161 ? 10.075 17.675 -24.820 1.00 92.50 161 ASN A O 1
ATOM 1318 N N . MET A 1 162 ? 11.111 17.467 -26.804 1.00 94.69 162 MET A N 1
ATOM 1319 C CA . MET A 1 162 ? 12.278 16.757 -26.279 1.00 94.69 162 MET A CA 1
ATOM 1320 C C . MET A 1 162 ? 13.084 17.637 -25.316 1.00 94.69 162 MET A C 1
ATOM 1322 O O . MET A 1 162 ? 13.364 17.217 -24.193 1.00 94.69 162 MET A O 1
ATOM 1326 N N . ASN A 1 163 ? 13.392 18.877 -25.705 1.00 95.69 163 ASN A N 1
ATOM 1327 C CA . ASN A 1 163 ? 14.121 19.824 -24.859 1.00 95.69 163 ASN A CA 1
ATOM 1328 C C . ASN A 1 163 ? 13.375 20.109 -23.549 1.00 95.69 163 ASN A C 1
ATOM 1330 O O . ASN A 1 163 ? 13.976 20.068 -22.476 1.00 95.69 163 ASN A O 1
ATOM 1334 N N . ASN A 1 164 ? 12.058 20.311 -23.617 1.00 94.00 164 ASN A N 1
ATOM 1335 C CA . ASN A 1 164 ? 11.210 20.507 -22.444 1.00 94.00 164 ASN A CA 1
ATOM 1336 C C . ASN A 1 164 ? 11.203 19.269 -21.538 1.00 94.00 164 ASN A C 1
ATOM 1338 O O . ASN A 1 164 ? 11.293 19.400 -20.318 1.00 94.00 164 ASN A O 1
ATOM 1342 N N . THR A 1 165 ? 11.155 18.066 -22.118 1.00 94.94 165 THR A N 1
ATOM 1343 C CA . THR A 1 165 ? 11.230 16.807 -21.360 1.00 94.94 165 THR A CA 1
ATOM 1344 C C . THR A 1 165 ? 12.561 16.706 -20.612 1.00 94.94 165 THR A C 1
ATOM 1346 O O . THR A 1 165 ? 12.573 16.478 -19.402 1.00 94.94 165 THR A O 1
ATOM 1349 N N . LEU A 1 166 ? 13.683 16.932 -21.303 1.00 96.25 166 LEU A N 1
ATOM 1350 C CA . LEU A 1 166 ? 15.023 16.879 -20.713 1.00 96.25 166 LEU A CA 1
ATOM 1351 C C . LEU A 1 166 ? 15.217 17.946 -19.627 1.00 96.25 166 LEU A C 1
ATOM 1353 O O . LEU A 1 166 ? 15.786 17.653 -18.574 1.00 96.25 166 LEU A O 1
ATOM 1357 N N . ALA A 1 167 ? 14.696 19.158 -19.839 1.00 96.62 167 ALA A N 1
ATOM 1358 C CA . ALA A 1 167 ? 14.717 20.222 -18.840 1.00 96.62 167 ALA A CA 1
ATOM 1359 C C . ALA A 1 167 ? 13.945 19.825 -17.571 1.00 96.62 167 ALA A C 1
ATOM 1361 O O . ALA A 1 167 ? 14.449 20.004 -16.462 1.00 96.62 167 ALA A O 1
ATOM 1362 N N . MET A 1 168 ? 12.757 19.226 -17.711 1.00 95.81 168 MET A N 1
ATOM 1363 C CA . MET A 1 168 ? 11.979 18.760 -16.559 1.00 95.81 168 MET A CA 1
ATOM 1364 C C . MET A 1 168 ? 12.644 17.583 -15.838 1.00 95.81 168 MET A C 1
ATOM 1366 O O . MET A 1 168 ? 12.625 17.552 -14.609 1.00 95.81 168 MET A O 1
ATOM 1370 N N . ILE A 1 169 ? 13.279 16.652 -16.561 1.00 95.94 169 ILE A N 1
ATOM 1371 C CA . ILE A 1 169 ? 14.069 15.566 -15.953 1.00 95.94 169 ILE A CA 1
ATOM 1372 C C . ILE A 1 169 ? 15.226 16.147 -15.132 1.00 95.94 169 ILE A C 1
ATOM 1374 O O . ILE A 1 169 ? 15.433 15.726 -13.994 1.00 95.94 169 ILE A O 1
ATOM 1378 N N . LYS A 1 170 ? 15.946 17.143 -15.664 1.00 96.25 170 LYS A N 1
ATOM 1379 C CA . LYS A 1 170 ? 17.024 17.831 -14.939 1.00 96.25 170 LYS A CA 1
ATOM 1380 C C . LYS A 1 170 ? 16.506 18.516 -13.670 1.00 96.25 170 LYS A C 1
ATOM 1382 O O . LYS A 1 170 ? 17.087 18.342 -12.602 1.00 96.25 170 LYS A O 1
ATOM 1387 N N . ASN A 1 171 ? 15.395 19.246 -13.764 1.00 96.69 171 ASN A N 1
ATOM 1388 C CA . ASN A 1 171 ? 14.784 19.913 -12.610 1.00 96.69 171 ASN A CA 1
ATOM 1389 C C . ASN A 1 171 ? 14.329 18.908 -11.544 1.00 96.69 171 ASN A C 1
ATOM 1391 O O . ASN A 1 171 ? 14.561 19.116 -10.353 1.00 96.69 171 ASN A O 1
ATOM 1395 N N . TYR A 1 172 ? 13.710 17.804 -11.972 1.00 96.00 172 TYR A N 1
ATOM 1396 C CA . TYR A 1 172 ? 13.329 16.699 -11.098 1.00 96.00 172 TYR A CA 1
ATOM 1397 C C . TYR A 1 172 ? 14.546 16.106 -10.388 1.00 96.00 172 TYR A C 1
ATOM 1399 O O . TYR A 1 172 ? 14.526 15.982 -9.167 1.00 96.00 172 TYR A O 1
ATOM 1407 N N . HIS A 1 173 ? 15.617 15.812 -11.126 1.00 94.62 173 HIS A N 1
ATOM 1408 C CA . HIS A 1 173 ? 16.851 15.265 -10.573 1.00 94.62 173 HIS A CA 1
ATOM 1409 C C . HIS A 1 173 ? 17.433 16.152 -9.467 1.00 94.62 173 HIS A C 1
ATOM 1411 O O . HIS A 1 173 ? 17.635 15.675 -8.352 1.00 94.62 173 HIS A O 1
ATOM 1417 N N . ASN A 1 174 ? 17.609 17.447 -9.749 1.00 95.81 174 ASN A N 1
ATOM 1418 C CA . ASN A 1 174 ? 18.117 18.412 -8.772 1.00 95.81 174 ASN A CA 1
ATOM 1419 C C . ASN A 1 174 ? 17.213 18.474 -7.532 1.00 95.81 174 ASN A C 1
ATOM 1421 O O . ASN A 1 174 ? 17.682 18.379 -6.406 1.00 95.81 174 ASN A O 1
ATOM 1425 N N . THR A 1 175 ? 15.895 18.528 -7.737 1.00 96.38 175 THR A N 1
ATOM 1426 C CA . THR A 1 175 ? 14.924 18.609 -6.635 1.00 96.38 175 THR A CA 1
ATOM 1427 C C . THR A 1 175 ? 14.937 17.365 -5.752 1.00 96.38 175 THR A C 1
ATOM 1429 O O . THR A 1 175 ? 14.735 17.465 -4.543 1.00 96.38 175 THR A O 1
ATOM 1432 N N . MET A 1 176 ? 15.138 16.179 -6.332 1.00 95.06 176 MET A N 1
ATOM 1433 C CA . MET A 1 176 ? 15.256 14.943 -5.557 1.00 95.06 176 MET A CA 1
ATOM 1434 C C . 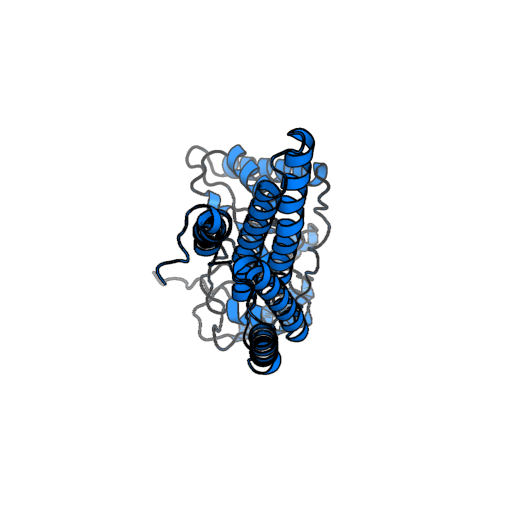MET A 1 176 ? 16.547 14.933 -4.734 1.00 95.06 176 MET A C 1
ATOM 1436 O O . MET A 1 176 ? 16.496 14.597 -3.551 1.00 95.06 176 MET A O 1
ATOM 1440 N N . GLN A 1 177 ? 17.669 15.375 -5.308 1.00 95.00 177 GLN A N 1
ATOM 1441 C CA . GLN A 1 177 ? 18.938 15.505 -4.585 1.00 95.00 177 GLN A CA 1
ATOM 1442 C C . GLN A 1 177 ? 18.846 16.511 -3.430 1.00 95.00 177 GLN A C 1
ATOM 1444 O O . GLN A 1 177 ? 19.229 16.178 -2.310 1.00 95.00 177 GLN A O 1
ATOM 1449 N N . ASP A 1 178 ? 18.245 17.683 -3.656 1.00 96.00 178 ASP A N 1
ATOM 1450 C CA . ASP A 1 178 ? 18.030 18.708 -2.621 1.00 96.00 178 ASP A CA 1
ATOM 1451 C C . ASP A 1 178 ? 17.160 18.196 -1.461 1.00 96.00 178 ASP A C 1
ATOM 1453 O O . ASP A 1 178 ? 17.279 18.641 -0.320 1.00 96.00 178 ASP A O 1
ATOM 1457 N N . LYS A 1 179 ? 16.278 17.231 -1.743 1.00 94.56 179 LYS A N 1
ATOM 1458 C CA . LYS A 1 179 ? 15.426 16.559 -0.752 1.00 94.56 179 LYS A CA 1
ATOM 1459 C C . LYS A 1 179 ? 16.085 15.342 -0.096 1.00 94.56 179 LYS A C 1
ATOM 1461 O O . LYS A 1 179 ? 15.422 14.659 0.681 1.00 94.56 179 LYS A O 1
ATOM 1466 N N . GLY A 1 180 ? 17.357 15.074 -0.390 1.00 93.25 180 GLY A N 1
ATOM 1467 C CA . GLY A 1 180 ? 18.142 14.001 0.219 1.00 93.25 180 GLY A CA 1
ATOM 1468 C C . GLY A 1 180 ? 17.977 12.625 -0.430 1.00 93.25 180 GLY A C 1
ATOM 1469 O O . GLY A 1 180 ? 18.359 11.628 0.179 1.00 93.25 180 GLY A O 1
ATOM 1470 N N . TYR A 1 181 ? 17.412 12.536 -1.638 1.00 92.50 181 TYR A N 1
ATOM 1471 C CA . TYR A 1 181 ? 17.368 11.274 -2.380 1.00 92.50 181 TYR A CA 1
ATOM 1472 C C . TYR A 1 181 ? 18.699 11.013 -3.086 1.00 92.50 181 TYR A C 1
ATOM 1474 O O . TYR A 1 181 ? 19.213 11.870 -3.808 1.00 92.50 181 TYR A O 1
ATOM 1482 N N . ASP A 1 182 ? 19.207 9.788 -2.951 1.00 89.75 182 ASP A N 1
ATOM 1483 C CA . ASP A 1 182 ? 20.331 9.310 -3.749 1.00 89.75 182 ASP A CA 1
ATOM 1484 C C . ASP A 1 182 ? 19.823 8.662 -5.043 1.00 89.75 182 ASP A C 1
ATOM 1486 O O . ASP A 1 182 ? 19.268 7.567 -5.056 1.00 89.75 182 ASP A O 1
ATOM 1490 N N . VAL A 1 183 ? 20.021 9.373 -6.147 1.00 82.50 183 VAL A N 1
ATOM 1491 C CA . VAL A 1 183 ? 19.690 8.941 -7.514 1.00 82.50 183 VAL A CA 1
ATOM 1492 C C . VAL A 1 183 ? 20.647 7.889 -8.088 1.00 82.50 183 VAL A C 1
ATOM 1494 O O . VAL A 1 183 ? 20.346 7.322 -9.135 1.00 82.50 183 VAL A O 1
ATOM 1497 N N . LYS A 1 184 ? 21.805 7.662 -7.455 1.00 83.19 184 LYS A N 1
ATOM 1498 C CA . LYS A 1 184 ? 22.793 6.643 -7.846 1.00 83.19 184 LYS A CA 1
ATOM 1499 C C . LYS A 1 184 ? 22.671 5.375 -7.006 1.00 83.19 184 LYS A C 1
ATOM 1501 O O . LYS A 1 184 ? 23.188 4.331 -7.404 1.00 83.19 184 LYS A O 1
ATOM 1506 N N . ALA A 1 185 ? 22.016 5.458 -5.851 1.00 83.06 185 ALA A N 1
ATOM 1507 C CA . ALA A 1 185 ? 21.694 4.285 -5.062 1.00 83.06 185 ALA A CA 1
ATOM 1508 C C . ALA A 1 185 ? 20.750 3.362 -5.845 1.00 83.06 185 ALA A C 1
ATOM 1510 O O . ALA A 1 185 ? 19.845 3.804 -6.556 1.00 83.06 185 ALA A O 1
ATOM 1511 N N . GLY A 1 186 ? 20.954 2.054 -5.693 1.00 82.75 186 GLY A N 1
ATOM 1512 C CA . GLY A 1 186 ? 19.970 1.075 -6.140 1.00 82.75 186 GLY A CA 1
ATOM 1513 C C . GLY A 1 186 ? 18.656 1.215 -5.369 1.00 82.75 186 GLY A C 1
ATOM 1514 O O . GLY A 1 186 ? 18.585 1.869 -4.327 1.00 82.75 186 GLY A O 1
ATOM 1515 N N . LEU A 1 187 ? 17.606 0.569 -5.870 1.00 85.00 187 LEU A N 1
ATOM 1516 C CA . LEU A 1 187 ? 16.352 0.473 -5.139 1.00 85.00 187 LEU A CA 1
ATOM 1517 C C . LEU A 1 187 ? 16.579 -0.294 -3.829 1.00 85.00 187 LEU A C 1
ATOM 1519 O O . LEU A 1 187 ? 17.363 -1.246 -3.813 1.00 85.00 187 LEU A O 1
ATOM 1523 N N . PRO A 1 188 ? 15.907 0.104 -2.735 1.00 74.12 188 PRO A N 1
ATOM 1524 C CA . PRO A 1 188 ? 15.967 -0.656 -1.499 1.00 74.12 188 PRO A CA 1
ATOM 1525 C C . PRO A 1 188 ? 15.403 -2.056 -1.742 1.00 74.12 188 PRO A C 1
ATOM 1527 O O . PRO A 1 188 ? 14.350 -2.198 -2.370 1.00 74.12 188 PRO A O 1
ATOM 1530 N N . ASP A 1 189 ? 16.092 -3.067 -1.219 1.00 71.12 189 ASP A N 1
ATOM 1531 C CA . ASP A 1 189 ? 15.568 -4.426 -1.186 1.00 71.12 189 ASP A CA 1
ATOM 1532 C C . ASP A 1 189 ? 14.427 -4.477 -0.163 1.00 71.12 189 ASP A C 1
ATOM 1534 O O . ASP A 1 189 ? 14.630 -4.287 1.042 1.00 71.12 189 ASP A O 1
ATOM 1538 N N . LEU A 1 190 ? 13.199 -4.621 -0.658 1.00 75.75 190 LEU A N 1
ATOM 1539 C CA . LEU A 1 190 ? 12.020 -4.706 0.189 1.00 75.75 190 LEU A CA 1
ATOM 1540 C C . LEU A 1 190 ? 11.795 -6.165 0.552 1.00 75.75 190 LEU A C 1
ATOM 1542 O O . LEU A 1 190 ? 11.655 -7.024 -0.314 1.00 75.75 190 LEU A O 1
ATOM 1546 N N . SER A 1 191 ? 11.711 -6.433 1.853 1.00 75.69 191 SER A N 1
ATOM 1547 C CA . SER A 1 191 ? 11.434 -7.777 2.340 1.00 75.69 191 SER A CA 1
ATOM 1548 C C . SER A 1 191 ? 10.105 -8.291 1.784 1.00 75.69 191 SER A C 1
ATOM 1550 O O . SER A 1 191 ? 9.035 -7.771 2.097 1.00 75.69 191 SER A O 1
ATOM 1552 N N . ALA A 1 192 ? 10.196 -9.382 1.031 1.00 76.25 192 ALA A N 1
ATOM 1553 C CA . ALA A 1 192 ? 9.091 -10.224 0.584 1.00 76.25 192 ALA A CA 1
ATOM 1554 C C . ALA A 1 192 ? 8.315 -10.896 1.730 1.00 76.25 192 ALA A C 1
ATOM 1556 O O . ALA A 1 192 ? 7.318 -11.585 1.507 1.00 76.25 192 ALA A O 1
ATOM 1557 N N . ARG A 1 193 ? 8.817 -10.792 2.967 1.00 80.00 193 ARG A N 1
ATOM 1558 C CA . ARG A 1 193 ? 8.303 -11.555 4.099 1.00 80.00 193 ARG A CA 1
ATOM 1559 C C . ARG A 1 193 ? 6.902 -11.085 4.466 1.00 80.00 193 ARG A C 1
ATOM 1561 O O . ARG A 1 193 ? 6.725 -10.025 5.060 1.00 80.00 193 ARG A O 1
ATOM 1568 N N . MET A 1 194 ? 5.929 -11.942 4.193 1.00 82.94 194 MET A N 1
ATOM 1569 C CA . MET A 1 194 ? 4.560 -11.751 4.651 1.00 82.94 194 MET A CA 1
ATOM 1570 C C . MET A 1 194 ? 4.431 -12.089 6.142 1.00 82.94 194 MET A C 1
ATOM 1572 O O . MET A 1 194 ? 5.130 -12.987 6.639 1.00 82.94 194 MET A O 1
ATOM 1576 N N . PRO A 1 195 ? 3.543 -11.401 6.880 1.00 86.75 195 PRO A N 1
ATOM 1577 C CA . PRO A 1 195 ? 3.221 -11.781 8.246 1.00 86.75 195 PRO A CA 1
ATOM 1578 C C . PRO A 1 195 ? 2.680 -13.216 8.307 1.00 86.75 195 PRO A C 1
ATOM 1580 O O . PRO A 1 195 ? 1.753 -13.581 7.590 1.00 86.75 195 PRO A O 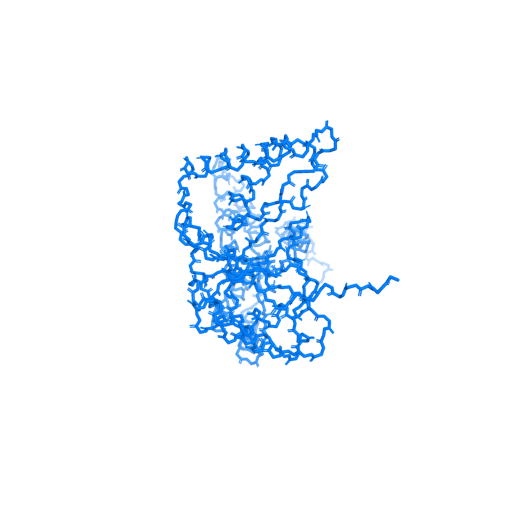1
ATOM 1583 N N . GLY A 1 196 ? 3.272 -14.046 9.167 1.00 88.44 196 GLY A N 1
ATOM 1584 C CA . GLY A 1 196 ? 2.860 -15.442 9.328 1.00 88.44 196 GLY A CA 1
ATOM 1585 C C . GLY A 1 196 ? 1.618 -15.616 10.210 1.00 88.44 196 GLY A C 1
ATOM 1586 O O . GLY A 1 196 ? 1.167 -14.687 10.882 1.00 88.44 196 GLY A O 1
ATOM 1587 N N . SER A 1 197 ? 1.125 -16.852 10.300 1.00 91.00 197 SER A N 1
ATOM 1588 C CA . SER A 1 197 ? -0.028 -17.233 11.135 1.00 91.00 197 SER A CA 1
ATOM 1589 C C . SER A 1 197 ? 0.111 -16.828 12.606 1.00 91.00 197 SER A C 1
ATOM 1591 O O . SER A 1 197 ? -0.853 -16.377 13.219 1.00 91.00 197 SER A O 1
ATOM 1593 N N . ALA A 1 198 ? 1.316 -16.926 13.174 1.00 92.19 198 ALA A N 1
ATOM 1594 C CA . ALA A 1 198 ? 1.584 -16.500 14.546 1.00 92.19 198 ALA A CA 1
ATOM 1595 C C . ALA A 1 198 ? 1.347 -14.993 14.750 1.00 92.19 198 ALA A C 1
ATOM 1597 O O . ALA A 1 198 ? 0.807 -14.592 15.779 1.00 92.19 198 ALA A O 1
ATOM 1598 N N . HIS A 1 199 ? 1.699 -14.161 13.763 1.00 93.44 199 HIS A N 1
ATOM 1599 C CA . HIS A 1 199 ? 1.434 -12.720 13.803 1.00 93.44 199 HIS A CA 1
ATOM 1600 C C . HIS A 1 199 ? -0.068 -12.441 13.780 1.00 93.44 199 HIS A C 1
ATOM 1602 O O . HIS A 1 199 ? -0.583 -11.751 14.659 1.00 93.44 199 HIS A O 1
ATOM 1608 N N . GLY A 1 200 ? -0.783 -13.052 12.830 1.00 94.56 200 GLY A N 1
ATOM 1609 C CA . GLY A 1 200 ? -2.241 -12.953 12.742 1.00 94.56 200 GLY A CA 1
ATOM 1610 C C . GLY A 1 200 ? -2.939 -13.408 14.027 1.00 94.56 200 GLY A C 1
ATOM 1611 O O . GLY A 1 200 ? -3.867 -12.748 14.499 1.00 94.56 200 GLY A O 1
ATOM 1612 N N . LEU A 1 201 ? -2.438 -14.472 14.665 1.00 95.69 201 LEU A N 1
ATOM 1613 C CA . LEU A 1 201 ? -2.946 -14.948 15.948 1.00 95.69 201 LEU A CA 1
ATOM 1614 C C . LEU A 1 201 ? -2.792 -13.883 17.039 1.00 95.69 201 LEU A C 1
ATOM 1616 O O . LEU A 1 201 ? -3.776 -13.571 17.707 1.00 95.69 201 LEU A O 1
ATOM 1620 N N . MET A 1 202 ? -1.611 -13.275 17.182 1.00 95.94 202 MET A N 1
ATOM 1621 C CA . MET A 1 202 ? -1.375 -12.223 18.183 1.00 95.94 202 MET A CA 1
ATOM 1622 C C . MET A 1 202 ? -2.262 -10.996 17.955 1.00 95.94 202 MET A C 1
ATOM 1624 O O . MET A 1 202 ? -2.843 -10.468 18.906 1.00 95.94 202 MET A O 1
ATOM 1628 N N . VAL A 1 203 ? -2.432 -10.578 16.698 1.00 97.00 203 VAL A N 1
ATOM 1629 C CA . VAL A 1 203 ? -3.339 -9.481 16.332 1.00 97.00 203 VAL A CA 1
ATOM 1630 C C . VAL A 1 203 ? -4.784 -9.829 16.692 1.00 97.00 203 VAL A C 1
ATOM 1632 O O . VAL A 1 203 ? -5.465 -9.041 17.349 1.00 97.00 203 VAL A O 1
ATOM 1635 N N . SER A 1 204 ? -5.253 -11.022 16.321 1.00 97.44 204 SER A N 1
ATOM 1636 C CA . SER A 1 204 ? -6.629 -11.452 16.591 1.00 97.44 204 SER A CA 1
ATOM 1637 C C . SER A 1 204 ? -6.923 -11.601 18.090 1.00 97.44 204 SER A C 1
ATOM 1639 O O . SER A 1 204 ? -7.995 -11.201 18.540 1.00 97.44 204 SER A O 1
ATOM 1641 N N . LEU A 1 205 ? -5.964 -12.089 18.886 1.00 97.44 205 LEU A N 1
ATOM 1642 C CA . LEU A 1 205 ? -6.084 -12.166 20.344 1.00 97.44 205 LEU A CA 1
ATOM 1643 C C . LEU A 1 205 ? -6.109 -10.773 20.980 1.00 97.44 205 LEU A C 1
ATOM 1645 O O . LEU A 1 205 ? -6.913 -10.525 21.876 1.00 97.44 205 LEU A O 1
ATOM 1649 N N . SER A 1 206 ? -5.281 -9.842 20.496 1.00 97.06 206 SER A N 1
ATOM 1650 C CA . SER A 1 206 ? -5.317 -8.440 20.933 1.00 97.06 206 SER A CA 1
ATOM 1651 C C . SER A 1 206 ? -6.685 -7.802 20.663 1.00 97.06 206 SER A C 1
ATOM 1653 O O . SER A 1 206 ? -7.270 -7.174 21.549 1.00 97.06 206 SER A O 1
ATOM 1655 N N . LEU A 1 207 ? -7.251 -8.039 19.474 1.00 98.31 207 LEU A N 1
ATOM 1656 C CA . LEU A 1 207 ? -8.594 -7.584 19.110 1.00 98.31 207 LEU A CA 1
ATOM 1657 C C . LEU A 1 207 ? -9.685 -8.231 19.965 1.00 98.31 207 LEU A C 1
ATOM 1659 O O . LEU A 1 207 ? -10.606 -7.535 20.388 1.00 98.31 207 LEU A O 1
ATOM 1663 N N . LEU A 1 208 ? -9.575 -9.528 20.263 1.00 98.19 208 LEU A N 1
ATOM 1664 C CA . LEU A 1 208 ? -10.493 -10.222 21.165 1.00 98.19 208 LEU A CA 1
ATOM 1665 C C . LEU A 1 208 ? -10.473 -9.582 22.556 1.00 98.19 208 LEU A C 1
ATOM 1667 O O . LEU A 1 208 ? -11.529 -9.269 23.101 1.00 98.19 208 LEU A O 1
ATOM 1671 N N . LEU A 1 209 ? -9.288 -9.344 23.121 1.00 97.38 209 LEU A N 1
ATOM 1672 C CA . LEU A 1 209 ? -9.149 -8.714 24.434 1.00 97.38 209 LEU A CA 1
ATOM 1673 C C . LEU A 1 209 ? -9.688 -7.278 24.434 1.00 97.38 209 LEU A C 1
ATOM 1675 O O . LEU A 1 209 ? -10.449 -6.914 25.330 1.00 97.38 209 LEU A O 1
ATOM 1679 N N . GLY A 1 210 ? -9.364 -6.481 23.412 1.00 97.25 210 GLY A N 1
ATOM 1680 C CA . GLY A 1 210 ? -9.902 -5.128 23.252 1.00 97.25 210 GLY A CA 1
ATOM 1681 C C . GLY A 1 210 ? -11.427 -5.116 23.104 1.00 97.25 210 GLY A C 1
ATOM 1682 O O . GLY A 1 210 ? -12.107 -4.316 23.748 1.00 97.25 210 GLY A O 1
ATOM 1683 N N . GLY A 1 211 ? -11.976 -6.043 22.317 1.00 97.69 211 GLY A N 1
ATOM 1684 C CA . GLY A 1 211 ? -13.413 -6.228 22.126 1.00 97.69 211 GLY A CA 1
ATOM 1685 C C . GLY A 1 211 ? -14.121 -6.650 23.408 1.00 97.69 211 GLY A C 1
ATOM 1686 O O . GLY A 1 211 ? -15.181 -6.120 23.736 1.00 97.69 211 GLY A O 1
ATOM 1687 N N . MET A 1 212 ? -13.506 -7.541 24.186 1.00 97.25 212 MET A N 1
ATOM 1688 C CA . MET A 1 212 ? -14.036 -7.954 25.481 1.00 97.25 212 MET A CA 1
ATOM 1689 C C . MET A 1 212 ? -13.999 -6.823 26.505 1.00 97.25 212 MET A C 1
ATOM 1691 O O . MET A 1 212 ? -14.975 -6.651 27.231 1.00 97.25 212 MET A O 1
ATOM 1695 N N . LEU A 1 213 ? -12.938 -6.011 26.542 1.00 96.81 213 LEU A N 1
ATOM 1696 C CA . LEU A 1 213 ? -12.910 -4.810 27.381 1.00 96.81 213 LEU A CA 1
ATOM 1697 C C . LEU A 1 213 ? -14.031 -3.844 26.989 1.00 96.81 213 LEU A C 1
ATOM 1699 O O . LEU A 1 213 ? -14.793 -3.423 27.858 1.00 96.81 213 LEU A O 1
ATOM 1703 N N . TYR A 1 214 ? -14.192 -3.559 25.696 1.00 97.38 214 TYR A N 1
ATOM 1704 C CA . TYR A 1 214 ? -15.295 -2.734 25.202 1.00 97.38 214 TYR A CA 1
ATOM 1705 C C . TYR A 1 214 ? -16.660 -3.272 25.663 1.00 97.38 214 TYR A C 1
ATOM 1707 O O . TYR A 1 214 ? -17.452 -2.529 26.245 1.00 97.38 214 TYR A O 1
ATOM 1715 N N . LEU A 1 215 ? -16.903 -4.577 25.508 1.00 95.69 215 LEU A N 1
ATOM 1716 C CA . LEU A 1 215 ? -18.142 -5.232 25.935 1.00 95.69 215 LEU A CA 1
ATOM 1717 C C . LEU A 1 215 ? -18.369 -5.147 27.453 1.00 95.69 215 LEU A C 1
ATOM 1719 O O . LEU A 1 215 ? -19.496 -4.925 27.901 1.00 95.69 215 LEU A O 1
ATOM 1723 N N . ILE A 1 216 ? -17.307 -5.300 28.250 1.00 95.19 216 ILE A N 1
ATOM 1724 C CA . ILE A 1 216 ? -17.357 -5.194 29.714 1.00 95.19 216 ILE A CA 1
ATOM 1725 C C . ILE A 1 216 ? -17.781 -3.788 30.139 1.00 95.19 216 ILE A C 1
ATOM 1727 O O . ILE A 1 216 ? -18.674 -3.653 30.979 1.00 95.19 216 ILE A O 1
ATOM 1731 N N . TYR A 1 217 ? -17.187 -2.749 29.547 1.00 94.38 217 TYR A N 1
ATOM 1732 C CA . TYR A 1 217 ? -17.547 -1.362 29.848 1.00 94.38 217 TYR A CA 1
ATOM 1733 C C . TYR A 1 217 ? -18.949 -0.995 29.344 1.00 94.38 217 TYR A C 1
ATOM 1735 O O . TYR A 1 217 ? -19.621 -0.186 29.984 1.00 94.38 217 TYR A O 1
ATOM 1743 N N . LEU A 1 218 ? -19.400 -1.599 28.239 1.00 93.25 218 LEU A N 1
ATOM 1744 C CA . LEU A 1 218 ? -20.690 -1.294 27.623 1.00 93.25 218 LEU A CA 1
ATOM 1745 C C . LEU A 1 218 ? -21.869 -1.971 28.338 1.00 93.25 218 LEU A C 1
ATOM 1747 O O . LEU A 1 218 ? -22.842 -1.304 28.682 1.00 93.25 218 LEU A O 1
ATOM 1751 N N . LEU A 1 219 ? -21.795 -3.290 28.557 1.00 91.12 219 LEU A N 1
ATOM 1752 C CA . LEU A 1 219 ? -22.932 -4.105 29.015 1.00 91.12 219 LEU A CA 1
ATOM 1753 C C . LEU A 1 219 ? -22.795 -4.639 30.445 1.00 91.12 219 LEU A C 1
ATOM 1755 O O . LEU A 1 219 ? -23.788 -5.084 31.016 1.00 91.12 219 LEU A O 1
ATOM 1759 N N . LYS A 1 220 ? -21.588 -4.615 31.029 1.00 90.19 220 LYS A N 1
ATOM 1760 C CA . LYS A 1 220 ? -21.281 -5.214 32.344 1.00 90.19 220 LYS A CA 1
ATOM 1761 C C . LYS A 1 220 ? -21.820 -6.657 32.496 1.00 90.19 220 LYS A C 1
ATOM 1763 O O . LYS A 1 220 ? -22.522 -6.948 33.468 1.00 90.19 220 LYS A O 1
ATOM 1768 N N . PRO A 1 221 ? -21.527 -7.569 31.547 1.00 90.00 221 PRO A N 1
ATOM 1769 C CA . PRO A 1 221 ? -22.007 -8.945 31.605 1.00 90.00 221 PRO A CA 1
ATOM 1770 C C . PRO A 1 221 ? -21.436 -9.692 32.820 1.00 90.00 221 PRO A C 1
ATOM 1772 O O . PRO A 1 221 ? -20.401 -9.326 33.380 1.00 90.00 221 PRO A O 1
ATOM 1775 N N . ASN A 1 222 ? -22.103 -10.774 33.231 1.00 93.38 222 ASN A N 1
ATOM 1776 C CA . ASN A 1 222 ? -21.622 -11.592 34.343 1.00 93.38 222 ASN A CA 1
ATOM 1777 C C . ASN A 1 222 ? -20.317 -12.337 33.984 1.00 93.38 222 ASN A C 1
ATOM 1779 O O . ASN A 1 222 ? -19.987 -12.551 32.815 1.00 93.38 222 ASN A O 1
ATOM 1783 N N . ARG A 1 223 ? -19.578 -12.782 35.010 1.00 92.94 223 ARG A N 1
ATOM 1784 C CA . ARG A 1 223 ? -18.278 -13.451 34.824 1.00 92.94 223 ARG A CA 1
ATOM 1785 C C . ARG A 1 223 ? -18.359 -14.709 33.958 1.00 92.94 223 ARG A C 1
ATOM 1787 O O . ARG A 1 223 ? -17.452 -14.927 33.170 1.00 92.94 223 ARG A O 1
ATOM 1794 N N . ARG A 1 224 ? -19.436 -15.499 34.068 1.00 94.31 224 ARG A N 1
ATOM 1795 C CA . ARG A 1 224 ? -19.612 -16.743 33.293 1.00 94.31 224 ARG A CA 1
ATOM 1796 C C . ARG A 1 224 ? -19.720 -16.466 31.792 1.00 94.31 224 ARG A C 1
ATOM 1798 O O . ARG A 1 224 ? -19.105 -17.170 30.998 1.00 94.31 224 ARG A O 1
ATOM 1805 N N . VAL A 1 225 ? -20.459 -15.421 31.415 1.00 94.50 225 VAL A N 1
ATOM 1806 C CA . VAL A 1 225 ? -20.586 -14.975 30.021 1.00 94.50 225 VAL A CA 1
ATOM 1807 C C . VAL A 1 225 ? -19.242 -14.471 29.506 1.00 94.50 225 VAL A C 1
ATOM 1809 O O . VAL A 1 225 ? -18.826 -14.875 28.427 1.00 94.50 225 VAL A O 1
ATOM 1812 N N . ILE A 1 226 ? -18.518 -13.665 30.291 1.00 94.94 226 ILE A N 1
ATOM 1813 C CA . ILE A 1 226 ? -17.182 -13.176 29.912 1.00 94.94 226 ILE A CA 1
ATOM 1814 C C . ILE A 1 226 ? -16.220 -14.343 29.671 1.00 94.94 226 ILE A C 1
ATOM 1816 O O . ILE A 1 226 ? -15.568 -14.386 28.632 1.00 94.94 226 ILE A O 1
ATOM 1820 N N . THR A 1 227 ? -16.147 -15.303 30.599 1.00 95.06 227 THR A N 1
ATOM 1821 C CA . THR A 1 227 ? -15.264 -16.470 30.460 1.00 95.06 227 THR A CA 1
ATOM 1822 C C . THR A 1 227 ? -15.655 -17.342 29.272 1.00 95.06 227 THR A C 1
ATOM 1824 O O . THR A 1 227 ? -14.776 -17.808 28.556 1.00 95.06 227 THR A O 1
ATOM 1827 N N . GLY A 1 228 ? -16.958 -17.525 29.027 1.00 96.88 228 GLY A N 1
ATOM 1828 C CA . GLY A 1 228 ? -17.454 -18.284 27.880 1.00 96.88 228 GLY A CA 1
ATOM 1829 C C . GLY A 1 228 ? -17.099 -17.623 26.547 1.00 96.88 228 GLY A C 1
ATOM 1830 O O . GLY A 1 228 ? -16.579 -18.290 25.658 1.00 96.88 228 GLY A O 1
ATOM 1831 N N . LEU A 1 229 ? -17.306 -16.307 26.429 1.00 96.25 229 LEU A N 1
ATOM 1832 C CA . LEU A 1 229 ? -16.959 -15.541 25.228 1.00 96.25 229 LEU A CA 1
ATOM 1833 C C . LEU A 1 229 ? -15.449 -15.486 24.985 1.00 96.25 229 LEU A C 1
ATOM 1835 O O . LEU A 1 229 ? -15.024 -15.622 23.843 1.00 96.25 229 LEU A O 1
ATOM 1839 N N . LEU A 1 230 ? -14.636 -15.333 26.035 1.00 97.00 230 LEU A N 1
ATOM 1840 C CA . LEU A 1 230 ? -13.176 -15.381 25.912 1.00 97.00 230 LEU A CA 1
ATOM 1841 C C . LEU A 1 230 ? -12.693 -16.756 25.448 1.00 97.00 230 LEU A C 1
ATOM 1843 O O . LEU A 1 230 ? -11.875 -16.826 24.536 1.00 97.00 230 LEU A O 1
ATOM 1847 N N . ALA A 1 231 ? -13.208 -17.839 26.037 1.00 97.25 231 ALA A N 1
ATOM 1848 C CA . ALA A 1 231 ? -12.840 -19.196 25.642 1.00 97.25 231 ALA A CA 1
ATOM 1849 C C . ALA A 1 231 ? -13.253 -19.489 24.191 1.00 97.25 231 ALA A C 1
ATOM 1851 O O . ALA A 1 231 ? -12.432 -19.941 23.395 1.00 97.25 231 ALA A O 1
ATOM 1852 N N . ALA A 1 232 ? -14.496 -19.165 23.823 1.00 97.69 232 ALA A N 1
ATOM 1853 C CA . ALA A 1 232 ? -14.989 -19.330 22.458 1.00 97.69 232 ALA A CA 1
ATOM 1854 C C . ALA A 1 232 ? -14.198 -18.471 21.458 1.00 97.69 232 ALA A C 1
ATOM 1856 O O . ALA A 1 232 ? -13.767 -18.967 20.419 1.00 97.69 232 ALA A O 1
ATOM 1857 N N . GLY A 1 233 ? -13.947 -17.204 21.792 1.00 97.38 233 GLY A N 1
ATOM 1858 C CA . GLY A 1 233 ? -13.157 -16.289 20.975 1.00 97.38 233 GLY A CA 1
ATOM 1859 C C . GLY A 1 233 ? -11.723 -16.774 20.773 1.00 97.38 233 GLY A C 1
ATOM 1860 O O . GLY A 1 233 ? -11.228 -16.739 19.653 1.00 97.38 233 GLY A O 1
ATOM 1861 N N . ALA A 1 234 ? -11.074 -17.297 21.817 1.00 97.56 234 ALA A N 1
ATOM 1862 C CA . ALA A 1 234 ? -9.724 -17.845 21.716 1.00 97.56 234 ALA A CA 1
ATOM 1863 C C . ALA A 1 234 ? -9.671 -19.065 20.781 1.00 97.56 234 ALA A C 1
ATOM 1865 O O . ALA A 1 234 ? -8.765 -19.158 19.954 1.00 97.56 234 ALA A O 1
ATOM 1866 N N . ILE A 1 235 ? -10.664 -19.961 20.853 1.00 97.56 235 ILE A N 1
ATOM 1867 C CA . ILE A 1 235 ? -10.787 -21.101 19.930 1.00 97.56 235 ILE A CA 1
ATOM 1868 C C . ILE A 1 235 ? -10.953 -20.609 18.486 1.00 97.56 235 ILE A C 1
ATOM 1870 O O . ILE A 1 235 ? -10.287 -21.123 17.590 1.00 97.56 235 ILE A O 1
ATOM 1874 N N . ILE A 1 236 ? -11.783 -19.586 18.256 1.00 96.56 236 ILE A N 1
ATOM 1875 C CA . ILE A 1 236 ? -11.962 -18.984 16.927 1.00 96.56 236 ILE A CA 1
ATOM 1876 C C . ILE A 1 236 ? -10.648 -18.369 16.428 1.00 96.56 236 ILE A C 1
ATOM 1878 O O . ILE A 1 236 ? -10.249 -18.642 15.301 1.00 96.56 236 ILE A O 1
ATOM 1882 N N . CYS A 1 237 ? -9.937 -17.597 17.254 1.00 96.69 237 CYS A N 1
ATOM 1883 C CA . CYS A 1 237 ? -8.635 -17.021 16.903 1.00 96.69 237 CYS A CA 1
ATOM 1884 C C . CYS A 1 237 ? -7.619 -18.102 16.500 1.00 96.69 237 CYS A C 1
ATOM 1886 O O . CYS A 1 237 ? -6.919 -17.942 15.497 1.00 96.69 237 CYS A O 1
ATOM 1888 N N . LEU A 1 238 ? -7.560 -19.212 17.244 1.00 95.88 238 LEU A N 1
ATOM 1889 C CA . LEU A 1 238 ? -6.709 -20.356 16.910 1.00 95.88 238 LEU A CA 1
ATOM 1890 C C . LEU A 1 238 ? -7.137 -21.003 15.587 1.00 95.88 238 LEU A C 1
ATOM 1892 O O . LEU A 1 238 ? -6.295 -21.223 14.722 1.00 95.88 238 LEU A O 1
ATOM 1896 N N . GLY A 1 239 ? -8.434 -21.251 15.395 1.00 95.06 239 GLY A N 1
ATOM 1897 C CA . GLY A 1 239 ? -8.968 -21.842 14.168 1.00 95.06 239 GLY A CA 1
ATOM 1898 C C . GLY A 1 239 ? -8.707 -20.986 12.925 1.00 95.06 239 GLY A C 1
ATOM 1899 O O . GLY A 1 239 ? -8.231 -21.506 11.920 1.00 95.06 239 GLY A O 1
ATOM 1900 N N . LEU A 1 240 ? -8.947 -19.673 13.006 1.00 94.56 240 LEU A N 1
ATOM 1901 C CA . LEU A 1 240 ? -8.750 -18.737 11.894 1.00 94.56 240 LEU A CA 1
ATOM 1902 C C . LEU A 1 240 ? -7.287 -18.632 11.457 1.00 94.56 240 LEU A C 1
ATOM 1904 O O . LEU A 1 240 ? -7.037 -18.525 10.264 1.00 94.56 240 LEU A O 1
ATOM 1908 N N . ASN A 1 241 ? -6.335 -18.642 12.396 1.00 94.25 241 ASN A N 1
ATOM 1909 C CA . ASN A 1 241 ? -4.927 -18.388 12.073 1.00 94.25 241 ASN A CA 1
ATOM 1910 C C . ASN A 1 241 ? -4.091 -19.660 11.914 1.00 94.25 241 ASN A C 1
ATOM 1912 O O . ASN A 1 241 ? -3.147 -19.665 11.130 1.00 94.25 241 ASN A O 1
ATOM 1916 N N . LEU A 1 242 ? -4.386 -20.719 12.674 1.00 91.56 242 LEU A N 1
ATOM 1917 C CA . LEU A 1 242 ? -3.617 -21.968 12.643 1.00 91.56 242 LEU A CA 1
ATOM 1918 C C . LEU A 1 242 ? -4.300 -23.061 11.816 1.00 91.56 242 LEU A C 1
ATOM 1920 O O . LEU A 1 242 ? -3.606 -23.911 11.269 1.00 91.56 242 LEU A O 1
ATOM 1924 N N . GLY A 1 243 ? -5.635 -23.056 11.742 1.00 89.25 243 GLY A N 1
ATOM 1925 C CA . GLY A 1 243 ? -6.405 -24.061 11.002 1.00 89.25 243 GLY A CA 1
ATOM 1926 C C . GLY A 1 243 ? -6.749 -23.639 9.575 1.00 89.25 243 GLY A C 1
ATOM 1927 O O . GLY A 1 243 ? -6.699 -24.454 8.659 1.00 89.25 243 GLY A O 1
ATOM 1928 N N . LEU A 1 244 ? -7.092 -22.366 9.376 1.00 84.81 244 LEU A N 1
ATOM 1929 C CA . LEU A 1 244 ? -7.430 -21.813 8.069 1.00 84.81 244 LEU A CA 1
ATOM 1930 C C . LEU A 1 244 ? -6.209 -21.089 7.497 1.00 84.81 244 LEU A C 1
ATOM 1932 O O . LEU A 1 244 ? -5.790 -20.053 8.001 1.00 84.81 244 LEU A O 1
ATOM 1936 N N . HIS A 1 245 ? -5.642 -21.619 6.415 1.00 80.69 245 HIS A N 1
ATOM 1937 C CA . HIS A 1 245 ? -4.513 -21.013 5.696 1.00 80.69 245 HIS A CA 1
ATOM 1938 C C . HIS A 1 245 ? -4.954 -19.837 4.802 1.00 80.69 245 HIS A C 1
ATOM 1940 O O . HIS A 1 245 ? -4.581 -19.757 3.636 1.00 80.69 245 HIS A O 1
ATOM 1946 N N . ALA A 1 246 ? -5.798 -18.950 5.333 1.00 87.25 246 ALA A N 1
ATOM 1947 C CA . ALA A 1 246 ? -6.351 -17.800 4.627 1.00 87.25 246 ALA A CA 1
ATOM 1948 C C . ALA A 1 246 ? -5.799 -16.481 5.185 1.00 87.25 246 ALA A C 1
ATOM 1950 O O . ALA A 1 246 ? -5.416 -16.387 6.352 1.00 87.25 246 ALA A O 1
ATOM 1951 N N . ASP A 1 247 ? -5.785 -15.444 4.346 1.00 88.50 247 ASP A N 1
ATOM 1952 C CA . ASP A 1 247 ? -5.363 -14.103 4.743 1.00 88.50 247 ASP A CA 1
ATOM 1953 C C . ASP A 1 247 ? -6.530 -13.311 5.356 1.00 88.50 247 ASP A C 1
ATOM 1955 O O . ASP A 1 247 ? -7.467 -12.894 4.671 1.00 88.50 247 ASP A O 1
ATOM 1959 N N . TRP A 1 248 ? -6.443 -13.069 6.663 1.00 93.00 248 TRP A N 1
ATOM 1960 C CA . TRP A 1 248 ? -7.435 -12.327 7.446 1.00 93.00 248 TRP A CA 1
ATOM 1961 C C . TRP A 1 248 ? -7.042 -10.868 7.716 1.00 93.00 248 TRP A C 1
ATOM 1963 O O . TRP A 1 248 ? -7.758 -10.155 8.422 1.00 93.00 248 TRP A O 1
ATOM 1973 N N . SER A 1 249 ? -5.942 -10.385 7.133 1.00 93.44 249 SER A N 1
ATOM 1974 C CA . SER A 1 249 ? -5.366 -9.056 7.385 1.00 93.44 249 SER A CA 1
ATOM 1975 C C . SER A 1 249 ? -6.377 -7.916 7.219 1.00 93.44 249 SER A C 1
ATOM 1977 O O . SER A 1 249 ? -6.503 -7.054 8.091 1.00 93.44 249 SER A O 1
ATOM 1979 N N . LYS A 1 250 ? -7.180 -7.938 6.141 1.00 94.75 250 LYS A N 1
ATOM 1980 C CA . LYS A 1 250 ? -8.227 -6.923 5.891 1.00 94.75 250 LYS A CA 1
ATOM 1981 C C . LYS A 1 250 ? -9.321 -6.954 6.961 1.00 94.75 250 LYS A C 1
ATOM 1983 O O . LYS A 1 250 ? -9.835 -5.901 7.335 1.00 94.75 250 LYS A O 1
ATOM 1988 N N . VAL A 1 251 ? -9.667 -8.140 7.466 1.00 95.81 251 VAL A N 1
ATOM 1989 C CA . VAL A 1 251 ? -10.685 -8.311 8.511 1.00 95.81 251 VAL A CA 1
ATOM 1990 C C . VAL A 1 251 ? -10.168 -7.776 9.841 1.00 95.81 251 VAL A C 1
ATOM 1992 O O . VAL A 1 251 ? -10.882 -7.029 10.504 1.00 95.81 251 VAL A O 1
ATOM 1995 N N . TYR A 1 252 ? -8.921 -8.080 10.203 1.00 96.75 252 TYR A N 1
ATOM 1996 C CA . TYR A 1 252 ? -8.302 -7.562 11.425 1.00 96.75 252 TYR A CA 1
ATOM 1997 C C . TYR A 1 252 ? -8.145 -6.042 11.394 1.00 96.75 252 TYR A C 1
ATOM 1999 O O . TYR A 1 252 ? -8.519 -5.368 12.355 1.00 96.75 252 TYR A O 1
ATOM 2007 N N . ALA A 1 253 ? -7.696 -5.488 10.265 1.00 97.44 253 ALA A N 1
ATOM 2008 C CA . ALA A 1 253 ? -7.621 -4.045 10.067 1.00 97.44 253 ALA A CA 1
ATOM 2009 C C . ALA A 1 253 ? -9.002 -3.382 10.191 1.00 97.44 253 ALA A C 1
ATOM 2011 O O . ALA A 1 253 ? -9.143 -2.370 10.876 1.00 97.44 253 ALA A O 1
ATOM 2012 N N . LEU A 1 254 ? -10.042 -3.968 9.589 1.00 98.12 254 LEU A N 1
ATOM 2013 C CA . LEU A 1 254 ? -11.406 -3.455 9.706 1.00 98.12 254 LEU A CA 1
ATOM 2014 C C . LEU A 1 254 ? -11.924 -3.539 11.148 1.00 98.12 254 LEU A C 1
ATOM 2016 O O . LEU A 1 254 ? -12.465 -2.561 11.658 1.00 98.12 254 LEU A O 1
ATOM 2020 N N . ALA A 1 255 ? -11.728 -4.673 11.821 1.00 98.00 255 ALA A N 1
ATOM 2021 C CA . ALA A 1 255 ? -12.131 -4.857 13.209 1.00 98.00 255 ALA A CA 1
ATOM 2022 C C . ALA A 1 255 ? -11.452 -3.829 14.125 1.00 98.00 255 ALA A C 1
ATOM 2024 O O . ALA A 1 255 ? -12.134 -3.200 14.929 1.00 98.00 255 ALA A O 1
ATOM 2025 N N . ALA A 1 256 ? -10.148 -3.588 13.957 1.00 98.12 256 ALA A N 1
ATOM 2026 C CA . ALA A 1 256 ? -9.416 -2.550 14.680 1.00 98.12 256 ALA A CA 1
ATOM 2027 C C . ALA A 1 256 ? -9.984 -1.149 14.401 1.00 98.12 256 ALA A C 1
ATOM 2029 O O . ALA A 1 256 ? -10.278 -0.395 15.332 1.00 98.12 256 ALA A O 1
ATOM 2030 N N . ALA A 1 257 ? -10.184 -0.817 13.123 1.00 98.00 257 ALA A N 1
ATOM 2031 C CA . ALA A 1 257 ? -10.687 0.484 12.697 1.00 98.00 257 ALA A CA 1
ATOM 2032 C C . ALA A 1 257 ? -12.111 0.774 13.201 1.00 98.00 257 ALA A C 1
ATOM 2034 O O . ALA A 1 257 ? -12.489 1.934 13.319 1.00 98.00 257 ALA A O 1
ATOM 2035 N N . ILE A 1 258 ? -12.892 -0.257 13.535 1.00 98.44 258 ILE A N 1
ATOM 2036 C CA . ILE A 1 258 ? -14.212 -0.102 14.153 1.00 98.44 258 ILE A CA 1
ATOM 2037 C C . ILE A 1 258 ? -14.103 -0.070 15.681 1.00 98.44 258 ILE A C 1
ATOM 2039 O O . ILE A 1 258 ? -14.649 0.823 16.333 1.00 98.44 258 ILE A O 1
ATOM 2043 N N . LEU A 1 259 ? -13.404 -1.049 16.257 1.00 98.44 259 LEU A N 1
ATOM 2044 C CA . LEU A 1 259 ? -13.350 -1.297 17.693 1.00 98.44 259 LEU A CA 1
ATOM 2045 C C . LEU A 1 259 ? -12.755 -0.117 18.457 1.00 98.44 259 LEU A C 1
ATOM 2047 O O . LEU A 1 259 ? -13.372 0.357 19.407 1.00 98.44 259 LEU A O 1
ATOM 2051 N N . TYR A 1 260 ? -11.571 0.360 18.072 1.00 98.31 260 TYR A N 1
ATOM 2052 C CA . TYR A 1 260 ? -10.848 1.337 18.887 1.00 98.31 260 TYR A CA 1
ATOM 2053 C C . TYR A 1 260 ? -11.482 2.735 18.870 1.00 98.31 260 TYR A C 1
ATOM 2055 O O . TYR A 1 260 ? -11.615 3.303 19.956 1.00 98.31 260 TYR A O 1
ATOM 2063 N N . PRO A 1 261 ? -11.981 3.272 17.739 1.00 98.00 261 PRO A N 1
ATOM 2064 C CA . PRO A 1 261 ? -12.757 4.514 17.765 1.00 98.00 261 PRO A CA 1
ATOM 2065 C C . PRO A 1 261 ? -14.051 4.385 18.581 1.00 98.00 261 PRO A C 1
ATOM 2067 O O . PRO A 1 261 ? -14.387 5.271 19.372 1.00 98.00 261 PRO A O 1
ATOM 2070 N N . SER A 1 262 ? -14.742 3.246 18.469 1.00 98.12 262 SER A N 1
ATOM 2071 C CA . SER A 1 262 ? -15.946 2.969 19.262 1.00 98.12 262 SER A CA 1
ATOM 2072 C C . SER A 1 262 ? -15.623 2.895 20.753 1.00 98.12 262 SER A C 1
ATOM 2074 O O . SER A 1 262 ? -16.303 3.521 21.564 1.00 98.12 262 SER A O 1
ATOM 2076 N N . PHE A 1 263 ? -14.552 2.200 21.130 1.00 98.12 263 PHE A N 1
ATOM 2077 C CA . PHE A 1 263 ? -14.148 2.044 22.522 1.00 98.12 263 PHE A CA 1
ATOM 2078 C C . PHE A 1 263 ? -13.635 3.351 23.131 1.00 98.12 263 PHE A C 1
ATOM 2080 O O . PHE A 1 263 ? -14.030 3.714 24.237 1.00 98.12 263 PHE A O 1
ATOM 2087 N N . SER A 1 264 ? -12.835 4.099 22.375 1.00 97.81 264 SER A N 1
ATOM 2088 C CA . SER A 1 264 ? -12.385 5.450 22.708 1.00 97.81 264 SER A CA 1
ATOM 2089 C C . SER A 1 264 ? -13.563 6.356 23.066 1.00 97.81 264 SER A C 1
ATOM 2091 O O . SER A 1 264 ? -13.579 6.982 24.128 1.00 97.81 264 SER A O 1
ATOM 2093 N N . SER A 1 265 ? -14.608 6.346 22.234 1.00 97.56 265 SER A N 1
ATOM 2094 C CA . SER A 1 265 ? -15.800 7.146 22.498 1.00 97.56 265 SER A CA 1
ATOM 2095 C C . SER A 1 265 ? -16.587 6.678 23.726 1.00 97.56 265 SER A C 1
ATOM 2097 O O . SER A 1 265 ? -17.061 7.509 24.496 1.00 97.56 265 SER A O 1
ATOM 2099 N N . LEU A 1 266 ? -16.683 5.368 23.972 1.00 97.62 266 LEU A N 1
ATOM 2100 C CA . LEU A 1 266 ? -17.324 4.840 25.176 1.00 97.62 266 LEU A CA 1
ATOM 2101 C C . LEU A 1 266 ? -16.602 5.317 26.442 1.00 97.62 266 LEU A C 1
ATOM 2103 O O . LEU A 1 266 ? -17.239 5.838 27.358 1.00 97.62 266 LEU A O 1
ATOM 2107 N N . LEU A 1 267 ? -15.275 5.175 26.483 1.00 97.19 267 LEU A N 1
ATOM 2108 C CA . LEU A 1 267 ? -14.464 5.605 27.623 1.00 97.19 267 LEU A CA 1
ATOM 2109 C C . LEU A 1 267 ? -14.544 7.116 27.840 1.00 97.19 267 LEU A C 1
ATOM 2111 O O . LEU A 1 267 ? -14.654 7.559 28.983 1.00 97.19 267 LEU A O 1
ATOM 2115 N N . LEU A 1 268 ? -14.564 7.900 26.761 1.00 97.25 268 LEU A N 1
ATOM 2116 C CA . LEU A 1 268 ? -14.784 9.341 26.822 1.00 97.25 268 LEU A CA 1
ATOM 2117 C C . LEU A 1 268 ? -16.129 9.679 27.480 1.00 97.25 268 LEU A C 1
ATOM 2119 O O . LEU A 1 268 ? -16.178 10.482 28.411 1.00 97.25 268 LEU A O 1
ATOM 2123 N N . LEU A 1 269 ? -17.225 9.063 27.027 1.00 96.25 269 LEU A N 1
ATOM 2124 C CA . LEU A 1 269 ? -18.560 9.326 27.571 1.00 96.25 269 LEU A CA 1
ATOM 2125 C C . LEU A 1 269 ? -18.661 8.921 29.048 1.00 96.25 269 LEU A C 1
ATOM 2127 O O . LEU A 1 269 ? -19.238 9.660 29.849 1.00 96.25 269 LEU A O 1
ATOM 2131 N N . LEU A 1 270 ? -18.061 7.788 29.428 1.00 95.44 270 LEU A N 1
ATOM 2132 C CA . LEU A 1 270 ? -17.974 7.355 30.823 1.00 95.44 270 LEU A CA 1
ATOM 2133 C C . LEU A 1 270 ? -17.171 8.347 31.676 1.00 95.44 270 LEU A C 1
ATOM 2135 O O . LEU A 1 270 ? -17.628 8.726 32.757 1.00 95.44 270 LEU A O 1
ATOM 2139 N N . TYR A 1 271 ? -16.020 8.808 31.179 1.00 96.00 271 TYR A N 1
ATOM 2140 C CA . TYR A 1 271 ? -15.187 9.803 31.851 1.00 96.00 271 TYR A CA 1
ATOM 2141 C C . TYR A 1 271 ? -15.955 11.110 32.080 1.00 96.00 271 TYR A C 1
ATOM 2143 O O . TYR A 1 271 ? -16.033 11.582 33.217 1.00 96.00 271 TYR A O 1
ATOM 2151 N N . LEU A 1 272 ? -16.580 11.659 31.034 1.00 94.38 272 LEU A N 1
ATOM 2152 C CA . LEU A 1 272 ? -17.344 12.906 31.110 1.00 94.38 272 LEU A CA 1
ATOM 2153 C C . LEU A 1 272 ? -18.562 12.783 32.034 1.00 94.38 272 LEU A C 1
ATOM 2155 O O . LEU A 1 272 ? -18.862 13.712 32.784 1.00 94.38 272 LEU A O 1
ATOM 2159 N N . LYS A 1 273 ? -19.244 11.628 32.039 1.00 92.19 273 LYS A N 1
ATOM 2160 C CA . LYS A 1 273 ? -20.358 11.356 32.960 1.00 92.19 273 LYS A CA 1
ATOM 2161 C C . LYS A 1 273 ? -19.904 11.394 34.421 1.00 92.19 273 LYS A C 1
ATOM 2163 O O . LYS A 1 273 ? -20.596 11.980 35.248 1.00 92.19 273 LYS A O 1
ATOM 2168 N N . GLN A 1 274 ? -18.761 10.786 34.734 1.00 92.12 274 GLN A N 1
ATOM 2169 C CA . GLN A 1 274 ? -18.246 10.684 36.105 1.00 92.12 274 GLN A CA 1
ATOM 2170 C C . GLN A 1 274 ? -17.567 11.972 36.593 1.00 92.12 274 GLN A C 1
ATOM 2172 O O . GLN A 1 274 ? -17.528 12.224 37.793 1.00 92.12 274 GLN A O 1
ATOM 2177 N N . ASN A 1 275 ? -17.056 12.808 35.683 1.00 92.62 275 ASN A N 1
ATOM 2178 C CA . ASN A 1 275 ? -16.198 13.947 36.023 1.00 92.62 275 ASN A CA 1
ATOM 2179 C C . ASN A 1 275 ? -16.825 15.320 35.741 1.00 92.62 275 ASN A C 1
ATOM 2181 O O . ASN A 1 275 ? -16.088 16.292 35.586 1.00 92.62 275 ASN A O 1
ATOM 2185 N N . ARG A 1 276 ? -18.163 15.440 35.720 1.00 87.50 276 ARG A N 1
ATOM 2186 C CA . ARG A 1 276 ? -18.882 16.693 35.386 1.00 87.50 276 ARG A CA 1
ATOM 2187 C C . ARG A 1 276 ? -18.435 17.931 36.179 1.00 87.50 276 ARG A C 1
ATOM 2189 O O . ARG A 1 276 ? -18.484 19.026 35.639 1.00 87.50 276 ARG A O 1
ATOM 2196 N N . GLY A 1 277 ? -17.984 17.760 37.424 1.00 88.31 277 GLY A N 1
ATOM 2197 C CA . GLY A 1 277 ? -17.530 18.854 38.296 1.00 88.31 277 GLY A CA 1
ATOM 2198 C C . GLY A 1 277 ? -16.046 19.232 38.183 1.00 88.31 277 GLY A C 1
ATOM 2199 O O . GLY A 1 277 ? -15.583 20.082 38.937 1.00 88.31 277 GLY A O 1
ATOM 2200 N N . LYS A 1 278 ? -15.262 18.585 37.308 1.00 91.19 278 LYS A N 1
ATOM 2201 C CA . LYS A 1 278 ? -13.837 18.913 37.117 1.00 91.19 278 LYS A CA 1
ATOM 2202 C C . LYS A 1 278 ? -13.665 20.206 36.299 1.00 91.19 278 LYS A C 1
ATOM 2204 O O . LYS A 1 278 ? -14.519 20.509 35.469 1.00 91.19 278 LYS A O 1
ATOM 2209 N N . PRO A 1 279 ? -12.543 20.936 36.462 1.00 95.50 279 PRO A N 1
ATOM 2210 C CA . PRO A 1 279 ? -12.235 22.087 35.619 1.00 95.50 279 PRO A CA 1
ATOM 2211 C C . PRO A 1 279 ? -12.200 21.707 34.136 1.00 95.50 279 PRO A C 1
ATOM 2213 O O . PRO A 1 279 ? -11.671 20.650 33.779 1.00 95.50 279 PRO A O 1
ATOM 2216 N N . PHE A 1 280 ? -12.691 22.604 33.280 1.00 93.44 280 PHE A N 1
ATOM 2217 C CA . PHE A 1 280 ? -12.768 22.388 31.832 1.00 93.44 280 PHE A CA 1
ATOM 2218 C C . PHE A 1 280 ? -11.427 21.956 31.226 1.00 93.44 280 PHE A C 1
ATOM 2220 O O . PHE A 1 280 ? -11.377 21.001 30.459 1.00 93.44 280 PHE A O 1
ATOM 2227 N N . LEU A 1 281 ? -10.322 22.598 31.621 1.00 95.62 281 LEU A N 1
ATOM 2228 C CA . LEU A 1 281 ? -8.997 22.275 31.086 1.00 95.62 281 LEU A CA 1
ATOM 2229 C C . LEU A 1 281 ? -8.572 20.830 31.403 1.00 95.62 281 LEU A C 1
ATOM 2231 O O . LEU A 1 281 ? -8.035 20.141 30.541 1.00 95.62 281 LEU A O 1
ATOM 2235 N N . VAL A 1 282 ? -8.862 20.339 32.613 1.00 95.44 282 VAL A N 1
ATOM 2236 C CA . VAL A 1 282 ? -8.554 18.954 33.012 1.00 95.44 282 VAL A CA 1
ATOM 2237 C C . VAL A 1 282 ? -9.413 17.967 32.225 1.00 95.44 282 VAL A C 1
ATOM 2239 O O . VAL A 1 282 ? -8.900 16.953 31.747 1.00 95.44 282 VAL A O 1
ATOM 2242 N N . GLN A 1 283 ? -10.703 18.277 32.065 1.00 94.44 283 GLN A N 1
ATOM 2243 C CA . GLN A 1 283 ? -11.617 17.470 31.258 1.00 94.44 283 GLN A CA 1
ATOM 2244 C C . GLN A 1 283 ? -11.157 17.396 29.804 1.00 94.44 283 GLN A C 1
ATOM 2246 O O . GLN A 1 283 ? -11.117 16.304 29.243 1.00 94.44 283 GLN A O 1
ATOM 2251 N N . LEU A 1 284 ? -10.773 18.529 29.215 1.00 96.06 284 LEU A N 1
ATOM 2252 C CA . LEU A 1 284 ? -10.294 18.620 27.841 1.00 96.06 284 LEU A CA 1
ATOM 2253 C C . LEU A 1 284 ? -9.025 17.788 27.637 1.00 96.06 284 LEU A C 1
ATOM 2255 O O . LEU A 1 284 ? -8.994 16.931 26.757 1.00 96.06 284 LEU A O 1
ATOM 2259 N N . LEU A 1 285 ? -8.002 17.995 28.473 1.00 97.62 285 LEU A N 1
ATOM 2260 C CA . LEU A 1 285 ? -6.722 17.293 28.348 1.00 97.62 285 LEU A CA 1
ATOM 2261 C C . LEU A 1 285 ? -6.868 15.783 28.559 1.00 97.62 285 LEU A C 1
ATOM 2263 O O . LEU A 1 285 ? -6.292 14.997 27.811 1.00 97.62 285 LEU A O 1
ATOM 2267 N N . THR A 1 286 ? -7.680 15.365 29.533 1.00 96.94 286 THR A N 1
ATOM 2268 C CA . THR A 1 286 ? -7.910 13.936 29.793 1.00 96.94 286 THR A CA 1
ATOM 2269 C C . THR A 1 286 ? -8.745 13.300 28.682 1.00 96.94 286 THR A C 1
ATOM 2271 O O . THR A 1 286 ? -8.444 12.193 28.248 1.00 96.94 286 THR A O 1
ATOM 2274 N N . SER A 1 287 ? -9.753 14.010 28.166 1.00 97.19 287 SER A N 1
ATOM 2275 C CA . SER A 1 287 ? -10.539 13.562 27.010 1.00 97.19 287 SER A CA 1
ATOM 2276 C C . SER A 1 287 ? -9.652 13.367 25.786 1.00 97.19 287 SER A C 1
ATOM 2278 O O . SER A 1 287 ? -9.736 12.335 25.125 1.00 97.19 287 SER A O 1
ATOM 2280 N N . LEU A 1 288 ? -8.754 14.319 25.519 1.00 97.50 288 LEU A N 1
ATOM 2281 C CA . LEU A 1 288 ? -7.797 14.216 24.425 1.00 97.50 288 LEU A CA 1
ATOM 2282 C C . LEU A 1 288 ? -6.846 13.029 24.625 1.00 97.50 288 LEU A C 1
ATOM 2284 O O . LEU A 1 288 ? -6.631 12.266 23.688 1.00 97.50 288 LEU A O 1
ATOM 2288 N N . ALA A 1 289 ? -6.339 12.821 25.843 1.00 97.81 289 ALA A N 1
ATOM 2289 C CA . ALA A 1 289 ? -5.475 11.687 26.163 1.00 97.81 289 ALA A CA 1
ATOM 2290 C C . ALA A 1 289 ? -6.181 10.333 25.962 1.00 97.81 289 ALA A C 1
ATOM 2292 O O . ALA A 1 289 ? -5.593 9.427 25.374 1.00 97.81 289 ALA A O 1
ATOM 2293 N N . ILE A 1 290 ? -7.447 10.201 26.382 1.00 97.50 290 ILE A N 1
ATOM 2294 C CA . ILE A 1 290 ? -8.260 8.996 26.141 1.00 97.50 290 ILE A CA 1
ATOM 2295 C C . ILE A 1 290 ? -8.429 8.775 24.636 1.00 97.50 290 ILE A C 1
ATOM 2297 O O . ILE A 1 290 ? -8.168 7.678 24.139 1.00 97.50 290 ILE A O 1
ATOM 2301 N N . ILE A 1 291 ? -8.834 9.818 23.903 1.00 97.38 291 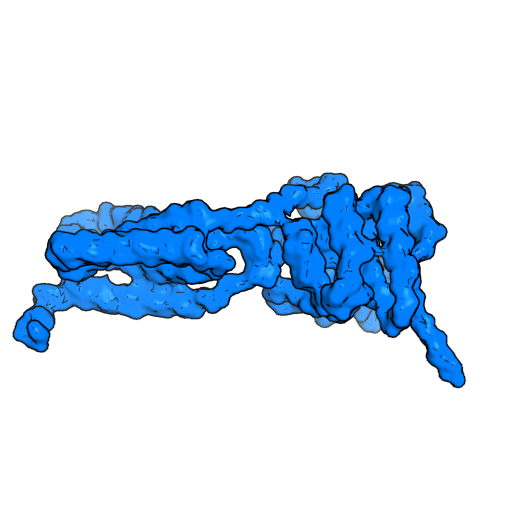ILE A N 1
ATOM 2302 C CA . ILE A 1 291 ? -9.118 9.698 22.474 1.00 97.38 291 ILE A CA 1
ATOM 2303 C C . ILE A 1 291 ? -7.861 9.320 21.701 1.00 97.38 291 ILE A C 1
ATOM 2305 O O . ILE A 1 291 ? -7.887 8.354 20.940 1.00 97.38 291 ILE A O 1
ATOM 2309 N N . LEU A 1 292 ? -6.769 10.057 21.895 1.00 97.75 292 LEU A N 1
ATOM 2310 C CA . LEU A 1 292 ? -5.518 9.821 21.184 1.00 97.75 292 LEU A CA 1
ATOM 2311 C C . LEU A 1 292 ? -4.880 8.498 21.599 1.00 97.75 292 LEU A C 1
ATOM 2313 O O . LEU A 1 292 ? -4.460 7.744 20.731 1.00 97.75 292 LEU A O 1
ATOM 2317 N N . GLY A 1 293 ? -4.852 8.179 22.895 1.00 97.69 293 GLY A N 1
ATOM 2318 C CA . GLY A 1 293 ? -4.222 6.960 23.398 1.00 97.69 293 GLY A CA 1
ATOM 2319 C C . GLY A 1 293 ? -4.880 5.694 22.854 1.00 97.69 293 GLY A C 1
ATOM 2320 O O . GLY A 1 293 ? -4.203 4.831 22.300 1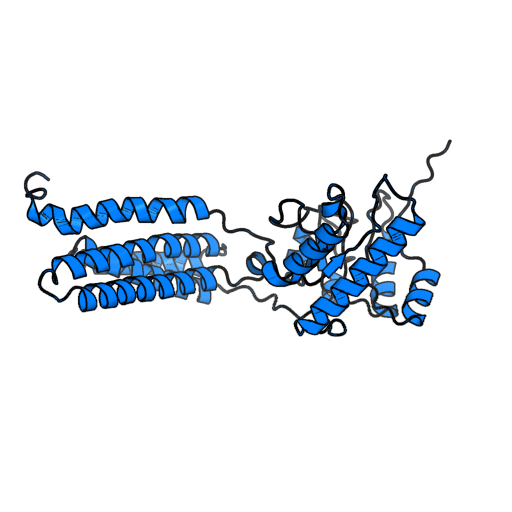.00 97.69 293 GLY A O 1
ATOM 2321 N N . ILE A 1 294 ? -6.211 5.599 22.939 1.00 97.50 294 ILE A N 1
ATOM 2322 C CA . ILE A 1 294 ? -6.936 4.413 22.461 1.00 97.50 294 ILE A CA 1
ATOM 2323 C C . ILE A 1 294 ? -6.886 4.311 20.932 1.00 97.50 294 ILE A C 1
ATOM 2325 O O . ILE A 1 294 ? -6.673 3.223 20.396 1.00 97.50 294 ILE A O 1
ATOM 2329 N N . ASN A 1 295 ? -7.026 5.430 20.212 1.00 97.75 295 ASN A N 1
ATOM 2330 C CA . ASN A 1 295 ? -6.934 5.407 18.751 1.00 97.75 295 ASN A CA 1
ATOM 2331 C C . ASN A 1 295 ? -5.505 5.165 18.248 1.00 97.75 295 ASN A C 1
ATOM 2333 O O . ASN A 1 295 ? -5.355 4.590 17.176 1.00 97.75 295 ASN A O 1
ATOM 2337 N N . ALA A 1 296 ? -4.460 5.520 19.003 1.00 97.81 296 ALA A N 1
ATOM 2338 C CA . ALA A 1 296 ? -3.083 5.173 18.656 1.00 97.81 296 ALA A CA 1
ATOM 2339 C C . ALA A 1 296 ? -2.857 3.653 18.690 1.00 97.81 296 ALA A C 1
ATOM 2341 O O . ALA A 1 296 ? -2.209 3.115 17.794 1.00 97.81 296 ALA A O 1
ATOM 2342 N N . ILE A 1 297 ? -3.455 2.948 19.661 1.00 96.50 297 ILE A N 1
ATOM 2343 C CA . ILE A 1 297 ? -3.463 1.476 19.685 1.00 96.50 297 ILE A CA 1
ATOM 2344 C C . ILE A 1 297 ? -4.196 0.945 18.449 1.00 96.50 297 ILE A C 1
ATOM 2346 O O . ILE A 1 297 ? -3.690 0.055 17.775 1.00 96.50 297 ILE A O 1
ATOM 2350 N N . GLY A 1 298 ? -5.348 1.526 18.102 1.00 96.50 298 GLY A N 1
ATOM 2351 C CA . GLY A 1 298 ? -6.076 1.139 16.894 1.00 96.50 298 GLY A CA 1
ATOM 2352 C C . GLY A 1 298 ? -5.295 1.363 15.607 1.00 96.50 298 GLY A C 1
ATOM 2353 O O . GLY A 1 298 ? -5.230 0.462 14.777 1.00 96.50 298 GLY A O 1
ATOM 2354 N N . MET A 1 299 ? -4.640 2.514 15.469 1.00 96.38 299 MET A N 1
ATOM 2355 C CA . MET A 1 299 ? -3.740 2.821 14.360 1.00 96.38 299 MET A CA 1
ATOM 2356 C C . MET A 1 299 ? -2.618 1.784 14.270 1.00 96.38 299 MET A C 1
ATOM 2358 O O . MET A 1 299 ? -2.393 1.235 13.195 1.00 96.38 299 MET A O 1
ATOM 2362 N N . TYR A 1 300 ? -1.951 1.474 15.385 1.00 96.69 300 TYR A N 1
ATOM 2363 C CA . TYR A 1 300 ? -0.905 0.452 15.420 1.00 96.69 300 TYR A CA 1
ATOM 2364 C C . TYR A 1 300 ? -1.438 -0.919 14.982 1.00 96.69 300 TYR A C 1
ATOM 2366 O O . TYR A 1 300 ? -0.829 -1.568 14.133 1.00 96.69 300 TYR A O 1
ATOM 2374 N N . THR A 1 301 ? -2.608 -1.329 15.483 1.00 96.69 301 THR A N 1
ATOM 2375 C CA . THR A 1 301 ? -3.243 -2.598 15.105 1.00 96.69 301 THR A CA 1
ATOM 2376 C C . THR A 1 301 ? -3.641 -2.630 13.625 1.00 96.69 301 THR A C 1
ATOM 2378 O O . THR A 1 301 ? -3.456 -3.651 12.969 1.00 96.69 301 THR A O 1
ATOM 2381 N N . VAL A 1 302 ? -4.135 -1.527 13.052 1.00 96.50 302 VAL A N 1
ATOM 2382 C CA . VAL A 1 302 ? -4.427 -1.433 11.608 1.00 96.50 302 VAL A CA 1
ATOM 2383 C C . VAL A 1 302 ? -3.144 -1.555 10.789 1.00 96.50 302 VAL A C 1
ATOM 2385 O O . VAL A 1 302 ? -3.076 -2.382 9.881 1.00 96.50 302 VAL A O 1
ATOM 2388 N N . VAL A 1 303 ? -2.118 -0.769 11.126 1.00 94.00 303 VAL A N 1
ATOM 2389 C CA . VAL A 1 303 ? -0.836 -0.755 10.405 1.00 94.00 303 VAL A CA 1
ATOM 2390 C C . VAL A 1 303 ? -0.175 -2.127 10.460 1.00 94.00 303 VAL A C 1
ATOM 2392 O O . VAL A 1 303 ? 0.239 -2.640 9.428 1.00 94.00 303 VAL A O 1
ATOM 2395 N N . THR A 1 304 ? -0.124 -2.759 11.633 1.00 93.75 304 THR A N 1
ATOM 2396 C CA . THR A 1 304 ? 0.493 -4.082 11.785 1.00 93.75 304 THR A CA 1
ATOM 2397 C C . THR A 1 304 ? -0.319 -5.198 11.121 1.00 93.75 304 THR A C 1
ATOM 2399 O O . THR A 1 304 ? 0.261 -6.183 10.670 1.00 93.75 304 THR A O 1
ATOM 2402 N N . SER A 1 305 ? -1.645 -5.042 11.011 1.00 94.69 305 SER A N 1
ATOM 2403 C CA . SER A 1 305 ? -2.492 -5.979 10.260 1.00 94.69 305 SER A CA 1
ATOM 2404 C C . SER A 1 305 ? -2.207 -5.915 8.761 1.00 94.69 305 SER A C 1
ATOM 2406 O O . SER A 1 305 ? -2.302 -6.930 8.092 1.00 94.69 305 SER A O 1
ATOM 2408 N N . LEU A 1 306 ? -1.853 -4.740 8.233 1.00 93.38 306 LEU A N 1
ATOM 2409 C CA . LEU A 1 306 ? -1.577 -4.517 6.809 1.00 93.38 306 LEU A CA 1
ATOM 2410 C C . LEU A 1 306 ? -0.075 -4.379 6.506 1.00 93.38 306 LEU A C 1
ATOM 2412 O O . LEU A 1 306 ? 0.290 -3.883 5.442 1.00 93.38 306 LEU A O 1
ATOM 2416 N N . ALA A 1 307 ? 0.801 -4.804 7.422 1.00 90.50 307 ALA A N 1
ATOM 2417 C CA . ALA A 1 307 ? 2.257 -4.736 7.281 1.00 90.50 307 ALA A CA 1
ATOM 2418 C C . ALA A 1 307 ? 2.792 -5.838 6.344 1.00 90.50 307 ALA A C 1
ATOM 2420 O O . ALA A 1 307 ? 3.613 -6.666 6.729 1.00 90.50 307 ALA A O 1
ATOM 2421 N N . ASP A 1 308 ? 2.289 -5.853 5.113 1.00 89.94 308 ASP A N 1
ATOM 2422 C CA . ASP A 1 308 ? 2.620 -6.797 4.049 1.00 89.94 308 ASP A CA 1
ATOM 2423 C C . ASP A 1 308 ? 2.977 -6.007 2.784 1.00 89.94 308 ASP A C 1
ATOM 2425 O O . ASP A 1 308 ? 2.368 -4.970 2.484 1.00 89.94 308 ASP A O 1
ATOM 2429 N N . ILE A 1 309 ? 3.959 -6.506 2.031 1.00 89.31 309 ILE A N 1
ATOM 2430 C CA . ILE A 1 309 ? 4.418 -5.918 0.773 1.00 89.31 309 ILE A CA 1
ATOM 2431 C C . ILE A 1 309 ? 3.263 -5.669 -0.205 1.00 89.31 309 ILE A C 1
ATOM 2433 O O . ILE A 1 309 ? 3.259 -4.649 -0.893 1.00 89.31 309 ILE A O 1
ATOM 2437 N N . ARG A 1 310 ? 2.230 -6.519 -0.208 1.00 91.38 310 ARG A N 1
ATOM 2438 C CA . ARG A 1 310 ? 1.050 -6.360 -1.065 1.00 91.38 310 ARG A CA 1
ATOM 2439 C C . ARG A 1 310 ? 0.296 -5.060 -0.785 1.00 91.38 310 ARG A C 1
ATOM 2441 O O . ARG A 1 310 ? -0.133 -4.405 -1.729 1.00 91.38 310 ARG A O 1
ATOM 2448 N N . TYR A 1 311 ? 0.179 -4.634 0.473 1.00 91.56 311 TYR A N 1
ATOM 2449 C CA . TYR A 1 311 ? -0.462 -3.355 0.813 1.00 91.56 311 TYR A CA 1
ATOM 2450 C C . TYR A 1 311 ? 0.506 -2.178 0.682 1.00 91.56 311 TYR A C 1
ATOM 2452 O O . TYR A 1 311 ? 0.133 -1.138 0.143 1.00 91.56 311 TYR A O 1
ATOM 2460 N N . ILE A 1 312 ? 1.762 -2.345 1.118 1.00 88.81 312 ILE A N 1
ATOM 2461 C CA . ILE A 1 312 ? 2.797 -1.296 1.043 1.00 88.81 312 ILE A CA 1
ATOM 2462 C C . ILE A 1 312 ? 3.035 -0.872 -0.414 1.00 88.81 312 ILE A C 1
ATOM 2464 O O . ILE A 1 312 ? 3.153 0.317 -0.717 1.00 88.81 312 ILE A O 1
ATOM 2468 N N . MET A 1 313 ? 3.040 -1.840 -1.330 1.00 89.94 313 MET A N 1
ATOM 2469 C CA . MET A 1 313 ? 3.245 -1.620 -2.763 1.00 89.94 313 MET A CA 1
ATOM 2470 C C . MET A 1 313 ? 1.948 -1.388 -3.532 1.00 89.94 313 MET A C 1
ATOM 2472 O O . MET A 1 313 ? 1.980 -1.289 -4.757 1.00 89.94 313 MET A O 1
ATOM 2476 N N . ASN A 1 314 ? 0.823 -1.234 -2.825 1.00 89.81 314 ASN A N 1
ATOM 2477 C CA . ASN A 1 314 ? -0.497 -0.987 -3.401 1.00 89.81 314 ASN A CA 1
ATOM 2478 C C . ASN A 1 314 ? -0.925 -2.078 -4.402 1.00 89.81 314 ASN A C 1
ATOM 2480 O O . ASN A 1 314 ? -1.683 -1.812 -5.327 1.00 89.81 314 ASN A O 1
ATOM 2484 N N . VAL A 1 315 ? -0.429 -3.309 -4.253 1.00 90.75 315 VAL A N 1
ATOM 2485 C CA . VAL A 1 315 ? -0.920 -4.457 -5.027 1.00 90.75 315 VAL A CA 1
ATOM 2486 C C . VAL A 1 315 ? -2.360 -4.751 -4.613 1.00 90.75 315 VAL A C 1
ATOM 2488 O O . VAL A 1 315 ? -3.262 -4.869 -5.444 1.00 90.75 315 VAL A O 1
ATOM 2491 N N . ASP A 1 316 ? -2.561 -4.789 -3.300 1.00 90.62 316 ASP A N 1
ATOM 2492 C CA . ASP A 1 316 ? -3.839 -4.912 -2.629 1.00 90.62 316 ASP A CA 1
ATOM 2493 C C . ASP A 1 316 ? -4.240 -3.591 -1.972 1.00 90.62 316 ASP A C 1
ATOM 2495 O O . ASP A 1 316 ? -3.410 -2.837 -1.466 1.00 90.62 316 ASP A O 1
ATOM 2499 N N . VAL A 1 317 ? -5.550 -3.348 -1.917 1.00 90.38 317 VAL A N 1
ATOM 2500 C CA . VAL A 1 317 ? -6.134 -2.174 -1.259 1.00 90.38 317 VAL A CA 1
ATOM 2501 C C . VAL A 1 317 ? -7.049 -2.581 -0.114 1.00 90.38 317 VAL A C 1
ATOM 2503 O O . VAL A 1 317 ? -7.740 -3.606 -0.159 1.00 90.38 317 VAL A O 1
ATOM 2506 N N . PHE A 1 318 ? -7.089 -1.745 0.921 1.00 91.38 318 PHE A N 1
ATOM 2507 C CA . PHE A 1 318 ? -8.058 -1.880 1.999 1.00 91.38 318 PHE A CA 1
ATOM 2508 C C . PHE A 1 318 ? -9.438 -1.407 1.520 1.00 91.38 318 PHE A C 1
ATOM 2510 O O . PHE A 1 318 ? -9.684 -0.215 1.359 1.00 91.38 318 PHE A O 1
ATOM 2517 N N . SER A 1 319 ? -10.360 -2.344 1.296 1.00 88.94 319 SER A N 1
ATOM 2518 C CA . SER A 1 319 ? -11.722 -2.057 0.817 1.00 88.94 319 SER A CA 1
ATOM 2519 C C . SER A 1 319 ? -12.713 -1.700 1.936 1.00 88.94 319 SER A C 1
ATOM 2521 O O . SER A 1 319 ? -13.808 -1.209 1.663 1.00 88.94 319 SER A O 1
ATOM 2523 N N . GLY A 1 320 ? -12.332 -1.896 3.203 1.00 91.44 320 GLY A N 1
ATOM 2524 C CA . GLY A 1 320 ? -13.191 -1.685 4.374 1.00 91.44 320 GLY A CA 1
ATOM 2525 C C . GLY A 1 320 ? -13.412 -0.223 4.776 1.00 91.44 320 GLY A C 1
ATOM 2526 O O . GLY A 1 320 ? -14.123 0.030 5.745 1.00 91.44 320 GLY A O 1
ATOM 2527 N N . VAL A 1 321 ? -12.839 0.743 4.046 1.00 91.38 321 VAL A N 1
ATOM 2528 C CA . VAL A 1 321 ? -12.828 2.176 4.401 1.00 91.38 321 VAL A CA 1
ATOM 2529 C C . VAL A 1 321 ? -14.228 2.708 4.717 1.00 91.38 321 VAL A C 1
ATOM 2531 O O . VAL A 1 321 ? -14.433 3.344 5.745 1.00 91.38 321 VAL A O 1
ATOM 2534 N N . LYS A 1 322 ? -15.222 2.402 3.874 1.00 94.88 322 LYS A N 1
ATOM 2535 C CA . LYS A 1 322 ? -16.599 2.895 4.059 1.00 94.88 322 LYS A CA 1
ATOM 2536 C C . LYS A 1 322 ? -17.217 2.407 5.375 1.00 94.88 322 LYS A C 1
ATOM 2538 O O . LYS A 1 322 ? -17.839 3.185 6.092 1.00 94.88 322 LYS A O 1
ATOM 2543 N N . VAL A 1 323 ? -17.019 1.131 5.703 1.00 96.75 323 VAL A N 1
ATOM 2544 C CA . VAL A 1 323 ? -17.550 0.520 6.931 1.00 96.75 323 VAL A CA 1
ATOM 2545 C C . VAL A 1 323 ? -16.795 1.035 8.156 1.00 96.75 323 VAL A C 1
ATOM 2547 O O . VAL A 1 323 ? -17.424 1.364 9.157 1.00 96.75 323 VAL A O 1
ATOM 2550 N N . ALA A 1 324 ? -15.471 1.172 8.054 1.00 96.12 324 ALA A N 1
ATOM 2551 C CA . ALA A 1 324 ? -14.622 1.707 9.114 1.00 96.12 324 ALA A CA 1
ATOM 2552 C C . ALA A 1 324 ? -15.007 3.139 9.526 1.00 96.12 324 ALA A C 1
ATOM 2554 O O . ALA A 1 324 ? -14.863 3.485 10.691 1.00 96.12 324 ALA A O 1
ATOM 2555 N N . PHE A 1 325 ? -15.540 3.956 8.610 1.00 93.44 325 PHE A N 1
ATOM 2556 C CA . PHE A 1 325 ? -16.061 5.285 8.949 1.00 93.44 325 PHE A CA 1
ATOM 2557 C C . PHE A 1 325 ? -17.488 5.258 9.512 1.00 93.44 325 PHE A C 1
ATOM 2559 O O . PHE A 1 325 ? -17.796 6.011 10.435 1.00 93.44 325 PHE A O 1
ATOM 2566 N N . LEU A 1 326 ? -18.367 4.405 8.978 1.00 97.25 326 LEU A N 1
ATOM 2567 C CA . LEU A 1 326 ? -19.783 4.398 9.358 1.00 97.25 326 LEU A CA 1
ATOM 2568 C C . LEU A 1 326 ? -20.048 3.679 10.689 1.00 97.25 326 LEU A C 1
ATOM 2570 O O . LEU A 1 326 ? -20.829 4.158 11.510 1.00 97.25 326 LEU A O 1
ATOM 2574 N N . ALA A 1 327 ? -19.416 2.527 10.919 1.00 97.69 327 ALA A N 1
ATOM 2575 C CA . ALA A 1 327 ? -19.718 1.688 12.075 1.00 97.69 327 ALA A CA 1
ATOM 2576 C C . ALA A 1 327 ? -19.378 2.353 13.425 1.00 97.69 327 ALA A C 1
ATOM 2578 O O . ALA A 1 327 ? -20.232 2.301 14.312 1.00 97.69 327 ALA A O 1
ATOM 2579 N N . PRO A 1 328 ? -18.232 3.045 13.606 1.00 97.19 328 PRO A N 1
ATOM 2580 C CA . PRO A 1 328 ? -17.971 3.788 14.838 1.00 97.19 328 PRO A CA 1
ATOM 2581 C C . PRO A 1 328 ? -18.995 4.874 15.142 1.00 97.19 328 PRO A C 1
ATOM 2583 O O . PRO A 1 328 ? -19.309 5.101 16.305 1.00 97.19 328 PRO A O 1
ATOM 2586 N N . LEU A 1 329 ? -19.542 5.530 14.114 1.00 96.44 329 LEU A N 1
ATOM 2587 C CA . LEU A 1 329 ? -20.572 6.551 14.295 1.00 96.44 329 LEU A CA 1
ATOM 2588 C C . LEU A 1 329 ? -21.877 5.936 14.817 1.00 96.44 329 LEU A C 1
ATOM 2590 O O . LEU A 1 329 ? -22.500 6.476 15.727 1.00 96.44 329 LEU A O 1
ATOM 2594 N N . LEU A 1 330 ? -22.272 4.779 14.285 1.00 97.12 330 LEU A N 1
ATOM 2595 C CA . LEU A 1 330 ? -23.438 4.045 14.783 1.00 97.12 330 LEU A CA 1
ATOM 2596 C C . LEU A 1 330 ? -23.205 3.531 16.210 1.00 97.12 330 LEU A C 1
ATOM 2598 O O . LEU A 1 330 ? -24.064 3.685 17.078 1.00 97.12 330 LEU A O 1
ATOM 2602 N N . LEU A 1 331 ? -22.021 2.978 16.481 1.00 97.06 331 LEU A N 1
ATOM 2603 C CA . LEU A 1 331 ? -21.647 2.515 17.817 1.00 97.06 331 LEU A CA 1
ATOM 2604 C C . LEU A 1 331 ? -21.514 3.665 18.817 1.00 97.06 331 LEU A C 1
ATOM 2606 O O . LEU A 1 331 ? -21.796 3.464 19.992 1.00 97.06 331 LEU A O 1
ATOM 2610 N N . PHE A 1 332 ? -21.179 4.880 18.380 1.00 96.69 332 PHE A N 1
ATOM 2611 C CA . PHE A 1 332 ? -21.231 6.068 19.230 1.00 96.69 332 PHE A CA 1
ATOM 2612 C C . PHE A 1 332 ? -22.646 6.328 19.754 1.00 96.69 332 PHE A C 1
ATOM 2614 O O . PHE A 1 332 ? -22.814 6.590 20.944 1.00 96.69 332 PHE A O 1
ATOM 2621 N N . VAL A 1 333 ? -23.670 6.209 18.898 1.00 95.88 333 VAL A N 1
ATOM 2622 C CA . VAL A 1 333 ? -25.075 6.347 19.319 1.00 95.88 333 VAL A CA 1
ATOM 2623 C C . VAL A 1 333 ? -25.420 5.283 20.359 1.00 95.88 333 VAL A C 1
ATOM 2625 O O . VAL A 1 333 ? -25.975 5.609 21.407 1.00 95.88 333 VAL A O 1
ATOM 2628 N N . VAL A 1 334 ? -25.023 4.029 20.124 1.00 95.12 334 VAL A N 1
ATOM 2629 C CA . VAL A 1 334 ? -25.211 2.935 21.091 1.00 95.12 334 VAL A CA 1
ATOM 2630 C C . VAL A 1 334 ? -24.497 3.236 22.412 1.00 95.12 334 VAL A C 1
ATOM 2632 O O . VAL A 1 334 ? -25.112 3.155 23.471 1.00 95.12 334 VAL A O 1
ATOM 2635 N N . ASN A 1 335 ? -23.231 3.656 22.366 1.00 96.00 335 ASN A N 1
ATOM 2636 C CA . ASN A 1 335 ? -22.445 4.025 23.544 1.00 96.00 335 ASN A CA 1
ATOM 2637 C C . ASN A 1 335 ? -23.110 5.155 24.333 1.00 96.00 335 ASN A C 1
ATOM 2639 O O . ASN A 1 335 ? -23.180 5.095 25.560 1.00 96.00 335 ASN A O 1
ATOM 2643 N N . TYR A 1 336 ? -23.612 6.180 23.644 1.00 94.50 336 TYR A N 1
ATOM 2644 C CA . TYR A 1 336 ? -24.320 7.295 24.261 1.00 94.50 336 TYR A CA 1
ATOM 2645 C C . TYR A 1 336 ? -25.591 6.831 24.968 1.00 94.50 336 TYR A C 1
ATOM 2647 O O . TYR A 1 336 ? -25.787 7.151 26.143 1.00 94.50 336 TYR A O 1
ATOM 2655 N N . LEU A 1 337 ? -26.413 6.022 24.295 1.00 92.56 337 LEU A N 1
ATOM 2656 C CA . LEU A 1 337 ? -27.612 5.443 24.890 1.00 92.56 337 LEU A CA 1
ATOM 2657 C C . LEU A 1 337 ? -27.255 4.570 26.098 1.00 92.56 337 LEU A C 1
ATOM 2659 O O . LEU A 1 337 ? -27.813 4.772 27.167 1.00 92.56 337 LEU A O 1
ATOM 2663 N N . CYS A 1 338 ? -26.269 3.678 26.015 1.00 88.62 338 CYS A N 1
ATOM 2664 C CA . CYS A 1 338 ? -25.856 2.866 27.164 1.00 88.62 338 CYS A CA 1
ATOM 2665 C C . CYS A 1 338 ? -25.341 3.717 28.340 1.00 88.62 338 CYS A C 1
ATOM 2667 O O . CYS A 1 338 ? -25.675 3.447 29.495 1.00 88.62 338 CYS A O 1
ATOM 2669 N N . CYS A 1 339 ? -24.572 4.775 28.072 1.00 88.31 339 CYS A N 1
ATOM 2670 C CA . CYS A 1 339 ? -24.030 5.653 29.108 1.00 88.31 339 CYS A CA 1
ATOM 2671 C C . CYS A 1 339 ? -25.097 6.530 29.777 1.00 88.31 339 CYS A C 1
ATOM 2673 O O . CYS A 1 339 ? -25.017 6.756 30.989 1.00 88.31 339 CYS A O 1
ATOM 2675 N N . PHE A 1 340 ? -26.077 7.043 29.028 1.00 83.75 340 PHE A N 1
ATOM 2676 C CA . PHE A 1 340 ? -27.007 8.071 29.512 1.00 83.75 340 PHE A CA 1
ATOM 2677 C C . PHE A 1 340 ? -28.469 7.620 29.627 1.00 83.75 340 PHE A C 1
ATOM 2679 O O . PHE A 1 340 ? -29.205 8.232 30.396 1.00 83.75 340 PHE A O 1
ATOM 2686 N N . ALA A 1 341 ? -28.898 6.526 28.993 1.00 69.25 341 ALA A N 1
ATOM 2687 C CA . ALA A 1 341 ? -30.268 6.012 29.131 1.00 69.25 341 ALA A CA 1
ATOM 2688 C C . ALA A 1 341 ? -30.568 5.470 30.542 1.00 69.25 341 ALA A C 1
ATOM 2690 O O . ALA A 1 341 ? -31.720 5.495 30.977 1.00 69.25 341 ALA A O 1
ATOM 2691 N N . GLU A 1 342 ? -29.548 5.066 31.313 1.00 54.44 342 GLU A N 1
ATOM 2692 C CA . GLU A 1 342 ? -29.714 4.763 32.746 1.00 54.44 342 GLU A CA 1
ATOM 2693 C C . GLU A 1 342 ? -30.135 5.994 33.573 1.00 54.44 342 GLU A C 1
ATOM 2695 O O . GLU A 1 342 ? -30.713 5.826 34.641 1.00 54.44 342 GLU A O 1
ATOM 2700 N N . ALA A 1 343 ? -29.922 7.222 33.083 1.00 48.94 343 ALA A N 1
ATOM 2701 C CA . ALA A 1 343 ? -30.411 8.440 33.734 1.00 48.94 343 ALA A CA 1
ATOM 2702 C C . ALA A 1 343 ? -31.879 8.779 33.385 1.00 48.94 343 ALA A C 1
ATOM 2704 O O . ALA A 1 343 ? -32.427 9.713 33.960 1.00 48.94 343 ALA A O 1
ATOM 2705 N N . GLY A 1 344 ? -32.514 8.034 32.465 1.00 43.91 344 GLY A N 1
ATOM 2706 C CA . GLY A 1 344 ? -33.842 8.341 31.910 1.00 43.91 344 GLY A CA 1
ATOM 2707 C C . GLY A 1 344 ? -34.861 7.192 31.916 1.00 43.91 344 GLY A C 1
ATOM 2708 O O . GLY A 1 344 ? -35.884 7.299 31.252 1.00 43.91 344 GLY A O 1
ATOM 2709 N N . GLY A 1 345 ? -34.618 6.088 32.636 1.00 39.97 345 GLY A N 1
ATOM 2710 C CA . GLY A 1 345 ? -35.640 5.047 32.849 1.00 39.97 345 GLY A CA 1
ATOM 2711 C C . GLY A 1 345 ? -35.842 4.030 31.714 1.00 39.97 345 GLY A C 1
ATOM 2712 O O . GLY A 1 345 ? -36.841 3.318 31.715 1.00 39.97 345 GLY A O 1
ATOM 2713 N N . PHE A 1 346 ? -34.900 3.885 30.779 1.00 43.50 346 PHE A N 1
ATOM 2714 C CA . PHE A 1 346 ? -35.070 2.986 29.623 1.00 43.50 346 PHE A CA 1
ATOM 2715 C C . PHE A 1 346 ? -34.939 1.479 29.944 1.00 43.50 346 PHE A C 1
ATOM 2717 O O . PHE A 1 346 ? -35.309 0.637 29.135 1.00 43.50 346 PHE A O 1
ATOM 2724 N N . LYS A 1 347 ? -34.454 1.112 31.139 1.00 41.88 347 LYS A N 1
ATOM 2725 C CA . LYS A 1 347 ? -34.328 -0.292 31.586 1.00 41.88 347 LYS A CA 1
ATOM 2726 C C . LYS A 1 347 ? -35.599 -0.886 32.211 1.00 41.88 347 LYS A C 1
ATOM 2728 O O . LYS A 1 347 ? -35.563 -2.037 32.622 1.00 41.88 347 LYS A O 1
ATOM 2733 N N . LYS A 1 348 ? -36.700 -0.131 32.331 1.00 39.50 348 LYS A N 1
ATOM 2734 C CA . LYS A 1 348 ? -37.940 -0.649 32.945 1.00 39.50 348 LYS A CA 1
ATOM 2735 C C . LYS A 1 348 ? -38.868 -1.407 31.988 1.00 39.50 348 LYS A C 1
ATOM 2737 O O . LYS A 1 348 ? -39.787 -2.044 32.483 1.00 39.50 348 LYS A O 1
ATOM 2742 N N . ASN A 1 349 ? -38.623 -1.370 30.675 1.00 34.91 349 ASN A N 1
ATOM 2743 C CA . ASN A 1 349 ? -39.539 -1.925 29.667 1.00 34.91 349 ASN A CA 1
ATOM 2744 C C . ASN A 1 349 ? -38.878 -2.920 28.690 1.00 34.91 349 ASN A C 1
ATOM 2746 O O . ASN A 1 349 ? -39.315 -3.021 27.545 1.00 34.91 349 ASN A O 1
ATOM 2750 N N . LEU A 1 350 ? -37.834 -3.635 29.119 1.00 35.00 350 LEU A N 1
ATOM 2751 C CA . LEU A 1 350 ? -37.292 -4.790 28.393 1.00 35.00 350 LEU A CA 1
ATOM 2752 C C . LEU A 1 350 ? -37.263 -6.013 29.300 1.00 35.00 350 LEU A C 1
ATOM 2754 O O . LEU A 1 350 ? -36.668 -5.894 30.396 1.00 35.00 350 LEU A O 1
#